Protein AF-A0A921K9S1-F1 (afdb_monomer)

Nearest PDB structures (foldseek):
  1us5-assembly1_A  TM=8.420E-01  e=5.865E-07  Thermus thermophilus HB8
  4ddd-assembly1_A  TM=8.720E-01  e=3.573E-05  Ehrlichia chaffeensis str. Arkansas

Radius of gyration: 29.47 Å; Cα contacts (8 Å, |Δi|>4): 605; chains: 1; bounding box: 63×66×98 Å

Organism: NCBI:txid1837282

pLDDT: mean 81.94, std 18.84, range [22.77, 98.56]

InterPro domains:
  IPR001322 Lamin tail domain [PF00932] (35-129)
  IPR001322 Lamin tail domain [PS51841] (27-136)
  IPR011852 TRAP transporter solute receptor, TAXI family [PF16868] (165-345)
  IPR011852 TRAP transporter solute receptor, TAXI family [PTHR42941] (165-346)
  IPR011852 TRAP transporter solute receptor, TAXI family [TIGR02122] (165-346)
  IPR036415 Lamin tail domain superfamily [G3DSA:2.60.40.1260] (31-131)
  IPR036415 Lamin tail domain superfamily [SSF74853] (35-129)

Foldseek 3Di:
DDDDDDDDDDDDDDDDDDDDDDDDDDPPDDPQPQPPAQKEFFKFWADAVVDATWTKIFRCDQAKDFQDQKWKDKPPFIDGDHGPDIAGHGWMAIDHQADPPGPRHDHADAFMKIWIAHNVGRTNYMDTDHGDANAIWGAVQGSDHDTDHAPHHDHGAGTQRAEEAQEAQPDPSQVVSLLLCVLVVQPFDQDPRGTDGRHYHYDHDHPVVRLVCCLVVVHVYYGDADFQPDVSVLVSCVRNVDEDDAAVVCQVVCCVPPNPQKDWDWRDPVSHPPYHIHIYIHGDDADDDDLPPDLVVVLVVLCCCAVPVVVVDPPNGDPPPGSHLVCNPPPPPDDDRPSNVVNSVVVPD

Sequence (349 aa):
MRTSNLWRTTLLSGLALGLAASALAAPAAATTITPNTPLVINEVIQNNDQIDDAIELFNTGSDPIDLSGWALSDDKNTMTIADGTVIDAGQYLAITTDDDTLPDKFGLGKNDEANIHTPDGVLVDHFAWEGHQPTSYGRCPDGTGDFGVTVEATPGAANACTASSVGNVGSGTALMSSRLLRLAGLDVATENGLPSVSSVTMKPLGLNDGIIALTEGSVDVLFWSGGVPTAAIAQANEITQLNMLDLSGFLPELRQEYGIVYDSVLVPANSYAGIDATRTIGVPNLLLCRTDLAESIVEHTVNLLVEHADELVPHSSAGVQFLSPEMLINTADIPLHPGVVKAYRKLHG

Solvent-accessible surface area (backbone atoms only — not comparable to full-atom values): 20666 Å² total; per-residue (Å²): 141,86,89,84,87,84,86,88,84,86,83,86,83,87,83,92,80,92,75,95,72,85,82,74,82,72,77,79,75,78,79,77,79,59,57,93,58,52,51,33,71,26,36,40,36,31,70,31,102,87,47,74,19,24,50,20,37,24,25,74,40,89,57,66,45,79,41,46,51,17,33,43,29,50,89,87,54,64,31,69,39,57,78,84,40,66,44,46,46,71,35,50,47,54,43,70,34,44,49,90,86,48,92,55,48,48,76,64,57,70,53,37,40,45,34,38,24,44,69,90,67,48,60,51,37,75,51,75,53,77,56,78,51,90,27,17,41,20,18,49,54,67,67,74,40,56,75,42,71,23,81,43,70,43,82,58,53,59,43,28,59,40,26,30,19,30,18,31,76,90,35,72,28,28,55,50,42,38,53,52,42,44,76,69,69,41,64,60,50,76,54,99,76,36,54,37,34,73,62,36,41,61,42,65,26,44,73,68,58,26,50,51,30,43,72,72,65,70,20,83,43,72,55,80,73,75,68,52,53,43,69,70,58,40,59,48,31,78,74,67,65,63,84,83,79,70,45,47,87,52,47,65,60,46,30,72,77,74,36,78,66,56,40,82,35,76,47,58,57,62,56,35,81,93,34,69,61,38,42,24,72,40,66,84,86,78,92,81,79,67,94,81,58,57,44,69,60,44,29,53,52,52,50,46,44,59,77,42,36,77,83,72,50,63,93,80,56,46,85,68,71,65,68,38,72,80,57,76,69,70,51,84,90,56,82,76,53,70,26,47,57,54,43,50,45,71,77,74,104

Structure (mmCIF, N/CA/C/O backbone):
data_AF-A0A921K9S1-F1
#
_entry.id   AF-A0A921K9S1-F1
#
loop_
_atom_site.group_PDB
_atom_site.id
_atom_site.type_symbol
_atom_site.label_atom_id
_atom_site.label_alt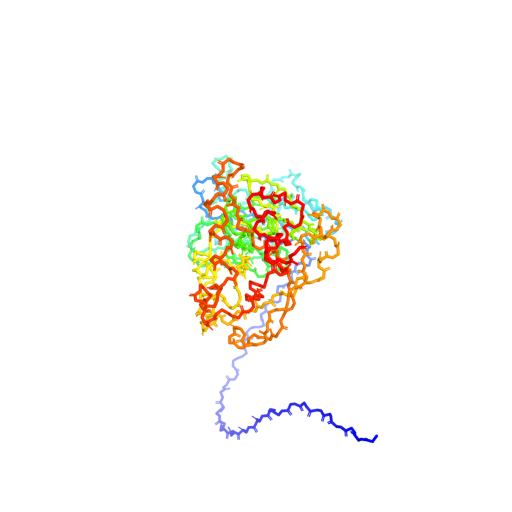_id
_atom_site.label_comp_id
_atom_site.label_asym_id
_atom_site.label_entity_id
_atom_site.label_seq_id
_atom_site.pdbx_PDB_ins_code
_atom_site.Cartn_x
_atom_site.Cartn_y
_atom_site.Cartn_z
_atom_site.occupancy
_atom_site.B_iso_or_equiv
_atom_site.auth_seq_id
_atom_site.auth_comp_id
_atom_site.auth_asym_id
_atom_site.auth_atom_id
_atom_site.pdbx_PDB_model_num
ATOM 1 N N . MET A 1 1 ? 17.644 -46.315 1.837 1.00 32.66 1 MET A N 1
ATOM 2 C CA . MET A 1 1 ? 18.936 -46.407 2.562 1.00 32.66 1 MET A CA 1
ATOM 3 C C . MET A 1 1 ? 19.612 -45.050 2.425 1.00 32.66 1 MET A C 1
ATOM 5 O O . MET A 1 1 ? 19.883 -44.690 1.298 1.00 32.66 1 MET A O 1
ATOM 9 N N . ARG A 1 2 ? 19.845 -44.202 3.423 1.00 34.69 2 ARG A N 1
ATOM 10 C CA . ARG A 1 2 ? 19.676 -44.207 4.882 1.00 34.69 2 ARG A CA 1
ATOM 11 C C . ARG A 1 2 ? 19.098 -42.836 5.274 1.00 34.69 2 ARG A C 1
ATOM 13 O O . ARG A 1 2 ? 19.424 -41.829 4.664 1.00 34.69 2 ARG A O 1
ATOM 20 N N . THR A 1 3 ? 18.246 -42.862 6.283 1.00 37.28 3 THR A N 1
ATOM 21 C CA . THR A 1 3 ? 17.550 -41.769 6.973 1.00 37.28 3 THR A CA 1
ATOM 22 C C . THR A 1 3 ? 18.346 -41.251 8.176 1.00 37.28 3 THR A C 1
ATOM 24 O O . THR A 1 3 ? 18.924 -42.084 8.873 1.00 37.28 3 THR A O 1
ATOM 27 N N . SER A 1 4 ? 18.259 -39.950 8.485 1.00 34.69 4 SER A N 1
ATOM 28 C CA . SER A 1 4 ? 18.172 -39.364 9.853 1.00 34.69 4 SER A CA 1
ATOM 29 C C . SER A 1 4 ? 18.160 -37.823 9.731 1.00 34.69 4 SER A C 1
ATOM 31 O O . SER A 1 4 ? 19.114 -37.294 9.175 1.00 34.69 4 SER A O 1
ATOM 33 N N . ASN A 1 5 ? 17.098 -37.047 9.987 1.00 32.03 5 ASN A N 1
ATOM 34 C CA . ASN A 1 5 ? 16.274 -36.772 11.186 1.00 32.03 5 ASN A CA 1
ATOM 35 C C . ASN A 1 5 ? 16.950 -36.013 12.355 1.00 32.03 5 ASN A C 1
ATOM 37 O O . ASN A 1 5 ? 17.918 -36.510 12.920 1.00 32.03 5 ASN A O 1
ATOM 41 N N . LEU A 1 6 ? 16.245 -34.938 12.777 1.00 31.22 6 LEU A N 1
ATOM 42 C CA . LEU A 1 6 ? 16.077 -34.352 14.135 1.00 31.22 6 LEU A CA 1
ATOM 43 C C . LEU A 1 6 ? 17.143 -33.337 14.614 1.00 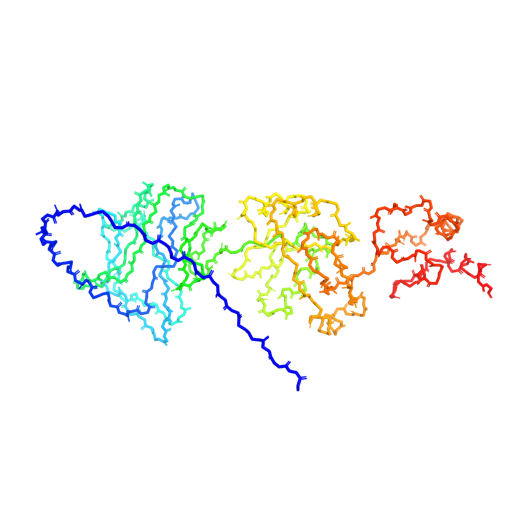31.22 6 LEU A C 1
ATOM 45 O O . LEU A 1 6 ? 18.309 -33.675 14.733 1.00 31.22 6 LEU A O 1
ATOM 49 N N . TRP A 1 7 ? 16.839 -32.028 14.693 1.00 25.30 7 TRP A N 1
ATOM 50 C CA . TRP A 1 7 ? 16.032 -31.257 15.679 1.00 25.30 7 TRP A CA 1
ATOM 51 C C . TRP A 1 7 ? 16.654 -31.152 17.094 1.00 25.30 7 TRP A C 1
ATOM 53 O O . TRP A 1 7 ? 16.814 -32.158 17.770 1.00 25.30 7 TRP A O 1
ATOM 63 N N . ARG A 1 8 ? 16.833 -29.892 17.545 1.00 29.73 8 ARG A N 1
ATOM 64 C CA . ARG A 1 8 ? 16.951 -29.364 18.930 1.00 29.73 8 ARG A CA 1
ATOM 65 C C . ARG A 1 8 ? 18.135 -29.811 19.810 1.00 29.73 8 ARG A C 1
ATOM 67 O O . ARG A 1 8 ? 18.221 -30.957 20.227 1.00 29.73 8 ARG A O 1
ATOM 74 N N . THR A 1 9 ? 18.897 -28.825 20.295 1.00 30.92 9 THR A N 1
ATOM 75 C CA . THR A 1 9 ? 19.626 -28.925 21.574 1.00 30.92 9 THR A CA 1
ATOM 76 C C . THR A 1 9 ? 19.472 -27.642 22.385 1.00 30.92 9 THR A C 1
ATOM 78 O O . THR A 1 9 ? 20.127 -26.635 22.140 1.00 30.92 9 THR A O 1
ATOM 81 N N . THR A 1 10 ? 18.568 -27.720 23.358 1.00 27.56 10 THR A N 1
ATOM 82 C CA . THR A 1 10 ? 18.542 -26.944 24.599 1.00 27.56 10 THR A CA 1
ATOM 83 C C . THR A 1 10 ? 19.670 -27.445 25.509 1.00 27.56 10 THR A C 1
ATOM 85 O O . THR A 1 10 ? 19.879 -28.654 25.602 1.00 27.56 10 THR A O 1
ATOM 88 N N . LEU A 1 11 ? 20.360 -26.547 26.215 1.00 25.05 11 LEU A N 1
ATOM 89 C CA . LEU A 1 11 ? 21.287 -26.892 27.298 1.00 25.05 11 LEU A CA 1
ATOM 90 C C . LEU A 1 11 ? 20.797 -26.234 28.593 1.00 25.05 11 LEU A C 1
ATOM 92 O O . LEU A 1 11 ? 20.874 -25.020 28.757 1.00 25.05 11 LEU A O 1
ATOM 96 N N . LEU A 1 12 ? 20.265 -27.067 29.493 1.00 22.77 12 LEU A N 1
ATOM 97 C CA . LEU A 1 12 ? 20.151 -26.782 30.921 1.00 22.77 12 LEU A CA 1
ATOM 98 C C . LEU A 1 12 ? 21.500 -27.097 31.583 1.00 22.77 12 LEU A C 1
ATOM 100 O O . LEU A 1 12 ? 22.021 -28.200 31.425 1.00 22.77 12 LEU A O 1
ATOM 104 N N . SER A 1 13 ? 21.990 -26.195 32.427 1.00 26.92 13 SER A N 1
ATOM 105 C CA . SER A 1 13 ? 22.883 -26.543 33.535 1.00 26.92 13 SER A CA 1
ATOM 106 C C . SER A 1 13 ? 22.439 -25.768 34.768 1.00 26.92 13 SER A C 1
ATOM 108 O O . SER A 1 13 ? 22.541 -24.543 34.809 1.00 26.92 13 SER A O 1
ATOM 110 N N . GLY A 1 14 ? 21.892 -26.489 35.745 1.00 23.53 14 GLY A N 1
ATOM 111 C CA . GLY A 1 14 ? 21.486 -25.938 37.028 1.00 23.53 14 GLY A CA 1
ATOM 112 C C . GLY A 1 14 ? 22.665 -25.744 37.978 1.00 23.53 14 GLY A C 1
ATOM 113 O O . GLY A 1 14 ? 23.624 -26.514 37.968 1.00 23.53 14 GLY A O 1
ATOM 114 N N . LEU A 1 15 ? 22.531 -24.760 38.863 1.00 26.20 15 LEU A N 1
ATOM 115 C CA . LEU A 1 15 ? 23.135 -24.786 40.188 1.00 26.20 15 LEU A CA 1
ATOM 116 C C . LEU A 1 15 ? 22.099 -24.242 41.176 1.00 26.20 15 LEU A C 1
ATOM 118 O O . LEU A 1 15 ? 21.645 -23.107 41.056 1.00 26.20 15 LEU A O 1
ATOM 122 N N . ALA A 1 16 ? 21.692 -25.088 42.117 1.00 25.53 16 ALA A N 1
ATOM 123 C CA . ALA A 1 16 ? 20.789 -24.745 43.201 1.00 25.53 16 ALA A CA 1
ATOM 124 C C . ALA A 1 16 ? 21.586 -24.140 44.364 1.00 25.53 16 ALA A C 1
ATOM 126 O O . ALA A 1 16 ? 22.524 -24.769 44.851 1.00 25.53 16 ALA A O 1
ATOM 127 N N . LEU A 1 17 ? 21.168 -22.973 44.856 1.00 30.19 17 LEU A N 1
ATOM 128 C CA . LEU A 1 17 ? 21.461 -22.524 46.216 1.00 30.19 17 LEU A CA 1
ATOM 129 C C . LEU A 1 17 ? 20.148 -22.054 46.848 1.00 30.19 17 LEU A C 1
ATOM 131 O O . LEU A 1 17 ? 19.489 -21.150 46.340 1.00 30.19 17 LEU A O 1
ATOM 135 N N . GLY A 1 18 ? 19.747 -22.733 47.920 1.00 29.42 18 GLY A N 1
ATOM 136 C CA . GLY A 1 18 ? 18.503 -22.477 48.627 1.00 29.42 18 GLY A CA 1
ATOM 137 C C . GLY A 1 18 ? 18.546 -21.200 49.461 1.00 29.42 18 GLY A C 1
ATOM 138 O O . GLY A 1 18 ? 19.517 -20.930 50.164 1.00 29.42 18 GLY A O 1
ATOM 139 N N . LEU A 1 19 ? 17.433 -20.475 49.443 1.00 34.59 19 LEU A N 1
ATOM 140 C CA . LEU A 1 19 ? 17.024 -19.568 50.506 1.00 34.59 19 LEU A CA 1
ATOM 141 C C . LEU A 1 19 ? 15.527 -19.774 50.737 1.00 34.59 19 LEU A C 1
ATOM 143 O O . LEU A 1 19 ? 14.716 -19.645 49.823 1.00 34.59 19 LEU A O 1
ATOM 147 N N . ALA A 1 20 ? 15.182 -20.146 51.967 1.00 36.66 20 ALA A N 1
ATOM 148 C CA . ALA A 1 20 ? 13.810 -20.207 52.434 1.00 36.66 20 ALA A CA 1
ATOM 149 C C . ALA A 1 20 ? 13.264 -18.777 52.541 1.00 36.66 20 ALA A C 1
ATOM 151 O O . ALA A 1 20 ? 13.765 -17.985 53.339 1.00 36.66 20 ALA A O 1
ATOM 152 N N . ALA A 1 21 ? 12.239 -18.462 51.752 1.00 37.53 21 ALA A N 1
ATOM 153 C CA . ALA A 1 21 ? 11.440 -17.256 51.903 1.00 37.53 21 ALA A CA 1
ATOM 154 C C . ALA A 1 21 ? 9.983 -17.664 52.135 1.00 37.53 21 ALA A C 1
ATOM 156 O O . ALA A 1 21 ? 9.397 -18.439 51.381 1.00 37.53 21 ALA A O 1
ATOM 157 N N . SER A 1 22 ? 9.447 -17.183 53.246 1.00 36.69 22 SER A N 1
ATOM 158 C CA . SER A 1 22 ? 8.104 -17.411 53.760 1.00 36.69 22 SER A CA 1
ATOM 159 C C . SER A 1 22 ? 7.034 -17.106 52.708 1.00 36.69 22 SER A C 1
ATOM 161 O O . SER A 1 22 ? 6.973 -15.993 52.191 1.00 36.69 22 SER A O 1
ATOM 163 N N . ALA A 1 23 ? 6.167 -18.077 52.417 1.00 36.09 23 ALA A N 1
ATOM 164 C CA . ALA A 1 23 ? 5.009 -17.877 51.556 1.00 36.09 23 ALA A CA 1
ATOM 165 C C . ALA A 1 23 ? 3.974 -16.992 52.272 1.00 36.09 23 ALA A C 1
ATOM 167 O O . ALA A 1 23 ? 3.222 -17.464 53.125 1.00 36.09 23 ALA A O 1
ATOM 168 N N . LEU A 1 24 ? 3.931 -15.704 51.927 1.00 40.69 24 LEU A N 1
ATOM 169 C CA . LEU A 1 24 ? 2.690 -14.944 52.029 1.00 40.69 24 LEU A CA 1
ATOM 170 C C . LEU A 1 24 ? 1.776 -15.449 50.912 1.00 40.69 24 LEU A C 1
ATOM 172 O O . LEU A 1 24 ? 2.129 -15.373 49.737 1.00 40.69 24 LEU A O 1
ATOM 176 N N . ALA A 1 25 ? 0.625 -16.006 51.282 1.00 40.19 25 ALA A N 1
ATOM 177 C CA . ALA A 1 25 ? -0.424 -16.313 50.326 1.00 40.19 25 ALA A CA 1
ATOM 178 C C . ALA A 1 25 ? -0.860 -15.002 49.658 1.00 40.19 25 ALA A C 1
ATOM 180 O O . ALA A 1 25 ? -1.392 -14.113 50.325 1.00 40.19 25 ALA A O 1
ATOM 181 N N . ALA A 1 26 ? -0.603 -14.877 48.357 1.00 42.28 26 ALA A N 1
ATOM 182 C CA . ALA A 1 26 ? -1.233 -13.847 47.550 1.00 42.28 26 ALA A CA 1
ATOM 183 C C . ALA A 1 26 ? -2.758 -14.056 47.617 1.00 42.28 26 ALA A C 1
ATOM 185 O O . ALA A 1 26 ? -3.206 -15.208 47.546 1.00 42.28 26 ALA A O 1
ATOM 186 N N . PRO A 1 27 ? -3.567 -12.996 47.781 1.00 44.00 27 PRO A N 1
ATOM 187 C CA . PRO A 1 27 ? -5.007 -13.128 47.628 1.00 44.00 27 PRO A CA 1
ATOM 188 C C . PRO A 1 27 ? -5.286 -13.671 46.223 1.00 44.00 27 PRO A C 1
ATOM 190 O O . PRO A 1 27 ? -4.669 -13.235 45.252 1.00 44.00 27 PRO A O 1
ATOM 193 N N . ALA A 1 28 ? -6.170 -14.666 46.129 1.00 43.12 28 ALA A N 1
ATOM 194 C CA . ALA A 1 28 ? -6.617 -15.197 44.852 1.00 43.12 28 ALA A CA 1
ATOM 195 C C . ALA A 1 28 ? -7.133 -14.032 43.998 1.00 43.12 28 ALA A C 1
ATOM 197 O O . ALA A 1 28 ? -8.077 -13.350 44.399 1.00 43.12 28 ALA A O 1
ATOM 198 N N . ALA A 1 29 ? -6.482 -13.783 42.859 1.00 43.75 29 ALA A N 1
ATOM 199 C CA . ALA A 1 29 ? -6.973 -12.838 41.872 1.00 43.75 29 ALA A CA 1
ATOM 200 C C . ALA A 1 29 ? -8.393 -13.268 41.490 1.00 43.75 29 ALA A C 1
ATOM 202 O O . ALA A 1 29 ? -8.607 -14.409 41.069 1.00 43.75 29 ALA A O 1
ATOM 203 N N . ALA A 1 30 ? -9.361 -12.377 41.705 1.00 39.31 30 ALA A N 1
ATOM 204 C CA . ALA A 1 30 ? -10.710 -12.569 41.209 1.00 39.31 30 ALA A CA 1
ATOM 205 C C . ALA A 1 30 ? -10.606 -12.772 39.696 1.00 39.31 30 ALA A C 1
ATOM 207 O O . ALA A 1 30 ? -10.084 -11.921 38.982 1.00 39.31 30 ALA A O 1
ATOM 208 N N . THR A 1 31 ? -11.017 -13.944 39.228 1.00 34.72 31 THR A N 1
ATOM 209 C CA . THR A 1 31 ? -11.044 -14.264 37.806 1.00 34.72 31 THR A CA 1
ATOM 210 C C . THR A 1 31 ? -12.185 -13.451 37.210 1.00 34.72 31 THR A C 1
ATOM 212 O O . THR A 1 31 ? -13.349 -13.815 37.370 1.00 34.72 31 THR A O 1
ATOM 215 N N . THR A 1 32 ? -11.874 -12.305 36.609 1.00 39.12 32 THR A N 1
ATOM 216 C CA . THR A 1 32 ? -12.821 -11.575 35.770 1.00 39.12 32 THR A CA 1
ATOM 217 C C . THR A 1 32 ? -13.167 -12.490 34.603 1.00 39.12 32 THR A C 1
ATOM 219 O O . THR A 1 32 ? -12.320 -12.833 33.782 1.00 39.12 32 THR A O 1
ATOM 222 N N . ILE A 1 33 ? -14.399 -12.994 34.592 1.00 41.28 33 ILE A N 1
ATOM 223 C CA . ILE A 1 33 ? -14.926 -13.744 33.457 1.00 41.28 33 ILE A CA 1
ATOM 224 C C . ILE A 1 33 ? -15.273 -12.686 32.415 1.00 41.28 33 ILE A C 1
ATOM 226 O O . ILE A 1 33 ? -16.362 -12.121 32.465 1.00 41.28 33 ILE A O 1
ATOM 230 N N . THR A 1 34 ? -14.329 -12.357 31.535 1.00 49.97 34 THR A N 1
ATOM 231 C CA . THR A 1 34 ? -14.610 -11.494 30.386 1.00 49.97 34 THR A CA 1
ATOM 232 C C . THR A 1 34 ? -15.687 -12.192 29.550 1.00 49.97 34 THR A C 1
ATOM 234 O O . THR A 1 34 ? -15.504 -13.365 29.195 1.00 49.97 34 THR A O 1
ATOM 237 N N . PRO A 1 35 ? -16.836 -11.555 29.279 1.00 55.22 35 PRO A N 1
ATOM 238 C CA . PRO A 1 35 ? -17.819 -12.093 28.358 1.00 55.22 35 PRO A CA 1
ATOM 239 C C . PRO A 1 35 ? -17.121 -12.357 27.028 1.00 55.22 35 PRO A C 1
ATOM 241 O O . PRO A 1 35 ? -16.461 -11.475 26.490 1.00 55.22 35 PRO A O 1
ATOM 244 N N . ASN A 1 36 ? -17.269 -13.564 26.482 1.00 66.00 36 ASN A N 1
ATOM 245 C CA . ASN A 1 36 ? -16.857 -13.844 25.108 1.00 66.00 36 ASN A CA 1
ATOM 246 C C . ASN A 1 36 ? -17.892 -13.235 24.146 1.00 66.00 36 ASN A C 1
ATOM 248 O O . ASN A 1 36 ? -18.589 -13.957 23.432 1.00 66.00 36 ASN A O 1
ATOM 252 N N . THR A 1 37 ? -18.066 -11.917 24.221 1.00 83.62 37 THR A N 1
ATOM 253 C CA . THR A 1 37 ? -18.866 -11.149 23.274 1.00 83.62 37 THR A CA 1
ATOM 254 C C . THR A 1 37 ? -17.984 -10.879 22.062 1.00 83.62 37 THR A C 1
ATOM 256 O O . THR A 1 37 ? -16.847 -10.453 22.240 1.00 83.62 37 THR A O 1
ATOM 259 N N . PRO A 1 38 ? -18.475 -11.069 20.829 1.00 93.56 38 PRO A N 1
ATOM 260 C CA . PRO A 1 38 ? -17.696 -10.784 19.630 1.00 93.56 38 PRO A CA 1
ATOM 261 C C . PRO A 1 38 ? -17.569 -9.273 19.326 1.00 93.56 38 PRO A C 1
ATOM 263 O O . PRO A 1 38 ? -17.417 -8.894 18.169 1.00 93.56 38 PRO A O 1
ATOM 266 N N . LEU A 1 39 ? -17.626 -8.411 20.344 1.00 97.25 39 LEU A N 1
ATOM 267 C CA . LEU A 1 39 ? -17.470 -6.962 20.238 1.00 97.25 39 LEU A CA 1
ATOM 268 C C . LEU A 1 39 ? -16.126 -6.566 20.842 1.00 97.25 39 LEU A C 1
ATOM 270 O O . LEU A 1 39 ? -15.837 -6.942 21.976 1.00 97.25 39 LEU A O 1
ATOM 274 N N . VAL A 1 40 ? -15.339 -5.794 20.106 1.00 97.69 40 VAL A N 1
ATOM 275 C CA . VAL A 1 40 ? -14.021 -5.324 20.548 1.00 97.69 40 VAL A CA 1
ATOM 276 C C . VAL A 1 40 ? -13.835 -3.856 20.205 1.00 97.69 40 VAL A C 1
ATOM 278 O O . VAL A 1 40 ? -14.474 -3.347 19.284 1.00 97.69 40 VAL A O 1
ATOM 281 N N . ILE A 1 41 ? -12.938 -3.189 20.925 1.00 98.31 41 ILE A N 1
ATOM 282 C CA . ILE A 1 41 ? -12.425 -1.880 20.529 1.00 98.31 41 ILE A CA 1
ATOM 283 C C . ILE A 1 41 ? -11.490 -2.109 19.341 1.00 98.31 41 ILE A C 1
ATOM 285 O O . ILE A 1 41 ? -10.586 -2.954 19.397 1.00 98.31 41 ILE A O 1
ATOM 289 N N . ASN A 1 42 ? -11.745 -1.387 18.255 1.00 97.38 42 ASN A N 1
ATOM 290 C CA . ASN A 1 42 ? -11.007 -1.503 17.005 1.00 97.38 42 ASN A CA 1
ATOM 291 C C . ASN A 1 42 ? -10.111 -0.298 16.749 1.00 97.38 42 ASN A C 1
ATOM 293 O O . ASN A 1 42 ? -8.973 -0.488 16.337 1.00 97.38 42 ASN A O 1
ATOM 297 N N . GLU A 1 43 ? -10.582 0.910 17.039 1.00 96.31 43 GLU A N 1
ATOM 298 C CA . GLU A 1 43 ? -9.825 2.143 16.839 1.00 96.31 43 GLU A CA 1
ATOM 299 C C . GLU A 1 43 ? -10.077 3.110 17.998 1.00 96.31 43 GLU A C 1
ATOM 301 O O . GLU A 1 43 ? -11.187 3.195 18.524 1.00 96.31 43 GLU A O 1
ATOM 306 N N . VAL A 1 44 ? -9.045 3.837 18.412 1.00 96.81 44 VAL A N 1
ATOM 307 C CA . VAL A 1 44 ? -9.142 4.922 19.387 1.00 96.81 44 VAL A CA 1
ATOM 308 C C . VAL A 1 44 ? -8.564 6.179 18.756 1.00 96.81 44 VAL A C 1
ATOM 310 O O . VAL A 1 44 ? -7.348 6.303 18.571 1.00 96.81 44 VAL A O 1
ATOM 313 N N . ILE A 1 45 ? -9.458 7.100 18.410 1.00 94.12 45 ILE A N 1
ATOM 314 C CA . ILE A 1 45 ? -9.141 8.377 17.778 1.00 94.12 45 ILE A CA 1
ATOM 315 C C . ILE A 1 45 ? -8.972 9.389 18.895 1.00 94.12 45 ILE A C 1
ATOM 317 O O . ILE A 1 45 ? -9.907 9.675 19.638 1.00 94.12 45 ILE A O 1
ATOM 321 N N . GLN A 1 46 ? -7.749 9.882 19.026 1.00 90.25 46 GLN A N 1
ATOM 322 C CA . GLN A 1 46 ? -7.371 10.801 20.083 1.00 90.25 46 GLN A CA 1
ATOM 323 C C . GLN A 1 46 ? -6.912 12.073 19.390 1.00 90.25 46 GLN A C 1
ATOM 325 O O . GLN A 1 46 ? -5.898 12.053 18.696 1.00 90.25 46 GLN A O 1
ATOM 330 N N . ASN A 1 47 ? -7.626 13.164 19.611 1.00 71.50 47 ASN A N 1
ATOM 331 C CA . ASN A 1 47 ? -7.290 14.547 19.317 1.00 71.50 47 ASN A CA 1
ATOM 332 C C . ASN A 1 47 ? -6.623 14.731 17.944 1.00 71.50 47 ASN A C 1
ATOM 334 O O . ASN A 1 47 ? -5.437 15.048 17.816 1.00 71.50 47 ASN A O 1
ATOM 338 N N . ASN A 1 48 ? -7.435 14.526 16.910 1.00 65.56 48 ASN A N 1
ATOM 339 C CA . ASN A 1 48 ? -7.137 14.942 15.553 1.00 65.56 48 ASN A CA 1
ATOM 340 C C . ASN A 1 48 ? -7.932 16.232 15.305 1.00 65.56 48 ASN A C 1
ATOM 342 O O . ASN A 1 48 ? -9.151 16.200 15.359 1.00 65.56 48 ASN A O 1
ATOM 346 N N . ASP A 1 49 ? -7.290 17.365 15.001 1.00 68.25 49 ASP A N 1
ATOM 347 C CA . ASP A 1 49 ? -7.953 18.676 14.783 1.00 68.25 49 ASP A CA 1
ATOM 348 C C . ASP A 1 49 ? -9.085 18.659 13.714 1.00 68.25 49 ASP A C 1
ATOM 350 O O . ASP A 1 49 ? -9.746 19.671 13.469 1.00 68.25 49 ASP A O 1
ATOM 354 N N . GLN A 1 50 ? -9.270 17.533 13.021 1.00 69.31 50 GLN A N 1
ATOM 355 C CA . GLN A 1 50 ? -10.289 17.288 12.005 1.00 69.31 50 GLN A CA 1
ATOM 356 C C . GLN A 1 50 ? -11.452 16.394 12.465 1.00 69.31 50 GLN A C 1
ATOM 358 O O . GLN A 1 50 ? -12.493 16.416 11.807 1.00 69.31 50 GLN A O 1
ATOM 363 N N . ILE A 1 51 ? -11.275 15.592 13.522 1.00 76.62 51 ILE A N 1
ATOM 364 C CA . ILE A 1 51 ? -12.241 14.592 13.995 1.00 76.62 51 ILE A CA 1
ATOM 365 C C . ILE A 1 51 ? -12.228 14.580 15.526 1.00 76.62 51 ILE A C 1
ATOM 367 O O . ILE A 1 51 ? -11.177 14.385 16.134 1.00 76.62 51 ILE A O 1
ATOM 371 N N . ASP A 1 52 ? -13.411 14.757 16.104 1.00 88.06 52 ASP A N 1
ATOM 372 C CA . ASP A 1 52 ? -13.689 14.639 17.536 1.00 88.06 52 ASP A CA 1
ATOM 373 C C . ASP A 1 52 ? -13.202 13.290 18.110 1.00 88.06 52 ASP A C 1
ATOM 375 O O . ASP A 1 52 ? -13.142 12.280 17.396 1.00 88.06 52 ASP A O 1
ATOM 379 N N . ASP A 1 53 ? -12.865 13.261 19.402 1.00 93.12 53 ASP A N 1
ATOM 380 C CA . ASP A 1 53 ? -12.364 12.053 20.069 1.00 93.12 53 ASP A CA 1
ATOM 381 C C . ASP A 1 53 ? -13.389 10.926 19.958 1.00 93.12 53 ASP A C 1
ATOM 383 O O . ASP A 1 53 ? -14.585 11.138 20.171 1.00 93.12 53 ASP A O 1
ATOM 387 N N . ALA A 1 54 ? -12.942 9.713 19.634 1.00 95.19 54 ALA A N 1
ATOM 388 C CA . ALA A 1 54 ? -13.854 8.597 19.425 1.00 95.19 54 ALA A CA 1
ATOM 389 C C . ALA A 1 54 ? -13.260 7.248 19.827 1.00 95.19 54 ALA A C 1
ATOM 391 O O . ALA A 1 54 ? -12.067 6.981 19.659 1.00 95.19 54 ALA A O 1
ATOM 392 N N . ILE A 1 55 ? -14.146 6.368 20.288 1.00 97.62 55 ILE A N 1
ATOM 393 C CA . ILE A 1 55 ? -13.873 4.943 20.464 1.00 97.62 55 ILE A CA 1
ATOM 394 C C . ILE A 1 55 ? -14.673 4.199 19.397 1.00 97.62 55 ILE A C 1
ATOM 396 O O . ILE A 1 55 ? -15.903 4.271 19.359 1.00 97.62 55 ILE A O 1
ATOM 400 N N . GLU A 1 56 ? -13.977 3.488 18.517 1.00 97.94 56 GLU A N 1
ATOM 401 C CA . GLU A 1 56 ? -14.589 2.647 17.500 1.00 97.94 56 GLU A CA 1
ATOM 402 C C . GLU A 1 56 ? -14.698 1.200 17.963 1.00 97.94 56 GLU A C 1
ATOM 404 O O . GLU A 1 56 ? -13.738 0.591 18.440 1.00 97.94 56 GLU A O 1
ATOM 409 N N . LEU A 1 57 ? -15.884 0.636 17.763 1.00 98.56 57 LEU A N 1
ATOM 410 C CA . LEU A 1 57 ? -16.204 -0.749 18.059 1.00 98.56 57 LEU A CA 1
ATOM 411 C C . LEU A 1 57 ? -16.309 -1.559 16.765 1.00 98.56 57 LEU A C 1
ATOM 413 O O . LEU A 1 57 ? -16.866 -1.083 15.777 1.00 98.56 57 LEU A O 1
ATOM 417 N N . PHE A 1 58 ? -15.848 -2.808 16.796 1.00 98.00 58 PHE A N 1
ATOM 418 C CA . PHE A 1 58 ? -16.002 -3.758 15.695 1.00 98.00 58 PHE A CA 1
ATOM 419 C C . PHE A 1 58 ? -16.709 -5.033 16.151 1.00 98.00 58 PHE A C 1
ATOM 421 O O . PHE A 1 58 ? -16.358 -5.638 17.170 1.00 98.00 58 PHE A O 1
ATOM 428 N N . ASN A 1 59 ? -17.706 -5.457 15.372 1.00 97.75 59 ASN A N 1
ATOM 429 C CA . ASN A 1 59 ? -18.419 -6.709 15.593 1.00 97.75 59 ASN A CA 1
ATOM 430 C C . ASN A 1 59 ? -17.762 -7.848 14.798 1.00 97.75 59 ASN A C 1
ATOM 432 O O . ASN A 1 59 ? -18.050 -8.058 13.622 1.00 97.75 59 ASN A O 1
ATOM 436 N N . THR A 1 60 ? -16.924 -8.636 15.470 1.00 94.00 60 THR A N 1
ATOM 437 C CA . THR A 1 60 ? -16.271 -9.846 14.930 1.00 94.00 60 THR A CA 1
ATOM 438 C C . THR A 1 60 ? -17.231 -11.032 14.723 1.00 94.00 60 THR A C 1
ATOM 440 O O . THR A 1 60 ? -16.823 -12.093 14.246 1.00 94.00 60 THR A O 1
ATOM 443 N N . GLY A 1 61 ? -18.495 -10.889 15.128 1.00 91.88 61 GLY A N 1
ATOM 444 C CA . GLY A 1 61 ? -19.495 -11.948 15.171 1.00 91.88 61 GLY A CA 1
ATOM 445 C C . GLY A 1 61 ? -20.277 -12.095 13.871 1.00 91.88 61 GLY A C 1
ATOM 446 O O . GLY A 1 61 ? -20.057 -11.386 12.894 1.00 91.88 61 GLY A O 1
ATOM 447 N N . SER A 1 62 ? -21.222 -13.037 13.863 1.00 93.56 62 SER A N 1
ATOM 448 C CA . SER A 1 62 ? -22.099 -13.294 12.712 1.00 93.56 62 SER A CA 1
ATOM 449 C C . SER A 1 62 ? -23.494 -12.679 12.837 1.00 93.56 62 SER A C 1
ATOM 451 O O . SER A 1 62 ? -24.259 -12.747 11.879 1.00 93.56 62 SER A O 1
ATOM 453 N N . ASP A 1 63 ? -23.828 -12.101 13.992 1.00 96.12 63 ASP A N 1
ATOM 454 C CA . ASP A 1 63 ? -25.149 -11.550 14.301 1.00 96.12 63 ASP A CA 1
ATOM 455 C C . ASP A 1 63 ? -25.036 -10.080 14.747 1.00 96.12 63 ASP A C 1
ATOM 457 O O . ASP A 1 63 ? -24.016 -9.707 15.339 1.00 96.12 63 ASP A O 1
ATOM 461 N N . PRO A 1 64 ? -26.059 -9.238 14.497 1.00 97.19 64 PRO A N 1
ATOM 462 C CA . PRO A 1 64 ? -26.096 -7.872 15.012 1.00 97.19 64 PRO A CA 1
ATOM 463 C C . PRO A 1 64 ? -26.057 -7.825 16.545 1.00 97.19 64 PRO A C 1
ATOM 465 O O . PRO A 1 64 ? -26.666 -8.665 17.214 1.00 97.19 64 PRO A O 1
ATOM 468 N N . ILE A 1 65 ? -25.385 -6.815 17.099 1.00 97.75 65 ILE A N 1
ATOM 469 C CA . ILE A 1 65 ? -25.291 -6.574 18.544 1.00 97.75 65 ILE A CA 1
ATOM 470 C C . ILE A 1 65 ? -26.016 -5.271 18.876 1.00 97.75 65 ILE A C 1
ATOM 472 O O . ILE A 1 65 ? -25.717 -4.224 18.306 1.00 97.75 65 ILE A O 1
ATOM 476 N N . ASP A 1 66 ? -26.958 -5.341 19.814 1.00 97.62 66 ASP A N 1
ATOM 477 C CA . ASP A 1 66 ? -27.623 -4.174 20.396 1.00 97.62 66 ASP A CA 1
ATOM 478 C C . ASP A 1 66 ? -26.770 -3.611 21.542 1.00 97.62 66 ASP A C 1
ATOM 480 O O . ASP A 1 66 ? -26.512 -4.295 22.539 1.00 97.62 66 ASP A O 1
ATOM 484 N N . LEU A 1 67 ? -26.321 -2.369 21.370 1.00 97.81 67 LEU A N 1
ATOM 485 C CA . LEU A 1 67 ? -25.463 -1.633 22.296 1.00 97.81 67 LEU A CA 1
ATOM 486 C C . LEU A 1 67 ? -26.255 -0.672 23.194 1.00 97.81 67 LEU A C 1
ATOM 488 O O . LEU A 1 67 ? -25.659 0.115 23.927 1.00 97.81 67 LEU A O 1
ATOM 492 N N . SER A 1 68 ? -27.589 -0.725 23.173 1.00 97.25 68 SER A N 1
ATOM 493 C CA . SER A 1 68 ? -28.440 0.106 24.031 1.00 97.25 68 SER A CA 1
ATOM 494 C C . SER A 1 68 ? -28.060 -0.042 25.507 1.00 97.25 68 SER A C 1
ATOM 496 O O . SER A 1 68 ? -28.078 -1.147 26.059 1.00 97.25 68 SER A O 1
ATOM 498 N N . GLY A 1 69 ? -27.710 1.070 26.156 1.00 96.25 69 GLY A N 1
ATOM 499 C CA . GLY A 1 69 ? -27.361 1.095 27.577 1.00 96.25 69 GLY A CA 1
ATOM 500 C C . GLY A 1 69 ? -25.976 0.539 27.920 1.00 96.25 69 GLY A C 1
ATOM 501 O O . GLY A 1 69 ? -25.644 0.449 29.101 1.00 96.25 69 GLY A O 1
ATOM 502 N N . TRP A 1 70 ? -25.170 0.148 26.928 1.00 97.69 70 TRP A N 1
ATOM 503 C CA . TRP A 1 70 ? -23.757 -0.171 27.141 1.00 97.69 70 TRP A CA 1
ATOM 504 C C . TRP A 1 70 ? -22.989 1.097 27.504 1.00 97.69 70 TRP A C 1
ATOM 506 O O . TRP A 1 70 ? -23.456 2.205 27.241 1.00 97.69 70 TRP A O 1
ATOM 516 N N . ALA A 1 71 ? -21.811 0.951 28.102 1.00 97.25 71 ALA A N 1
ATOM 517 C CA . ALA A 1 71 ? -21.036 2.091 28.571 1.00 97.25 71 ALA A CA 1
ATOM 518 C C . ALA A 1 71 ? -19.637 2.131 27.956 1.00 97.25 71 ALA A C 1
ATOM 520 O O . ALA A 1 71 ? -18.913 1.136 27.985 1.00 97.25 71 ALA A O 1
ATOM 521 N N . LEU A 1 72 ? -19.259 3.305 27.454 1.00 97.94 72 LEU A N 1
ATOM 522 C CA . LEU A 1 72 ? -17.882 3.641 27.106 1.00 97.94 72 LEU A CA 1
ATOM 523 C C . LEU A 1 72 ? -17.269 4.444 28.248 1.00 97.94 72 LEU A C 1
ATOM 525 O O . LEU A 1 72 ? -17.938 5.304 28.823 1.00 97.94 72 LEU A O 1
ATOM 529 N N . SER A 1 73 ? -16.011 4.181 28.580 1.00 97.12 73 SER A N 1
ATOM 530 C CA . SER A 1 73 ? -15.312 4.926 29.628 1.00 97.12 73 SER A CA 1
ATOM 531 C C . SER A 1 73 ? -13.831 5.109 29.337 1.00 97.12 73 SER A C 1
ATOM 533 O O . SER A 1 73 ? -13.206 4.240 28.723 1.00 97.12 73 SER A O 1
ATOM 535 N N . ASP A 1 74 ? -13.289 6.211 29.848 1.00 96.19 74 ASP A N 1
ATOM 536 C CA . ASP A 1 74 ? -11.854 6.415 30.053 1.00 96.19 74 ASP A CA 1
ATOM 537 C C . ASP A 1 74 ? -11.465 6.040 31.502 1.00 96.19 74 ASP A C 1
ATOM 539 O O . ASP A 1 74 ? -12.194 5.296 32.172 1.00 96.19 74 ASP A O 1
ATOM 543 N N . ASP A 1 75 ? -10.339 6.556 32.004 1.00 91.94 75 ASP A N 1
ATOM 544 C CA . ASP A 1 75 ? -9.871 6.304 33.371 1.00 91.94 75 ASP A CA 1
ATOM 545 C C . ASP A 1 75 ? -10.720 6.955 34.497 1.00 91.94 75 ASP A C 1
ATOM 547 O O . ASP A 1 75 ? -10.557 6.618 35.678 1.00 91.94 75 ASP A O 1
ATOM 551 N N . LYS A 1 76 ? -11.613 7.907 34.183 1.00 92.56 76 LYS A N 1
ATOM 552 C CA . LYS A 1 76 ? -12.338 8.752 35.164 1.00 92.56 76 LYS A CA 1
ATOM 553 C C . LYS A 1 76 ? -13.821 8.970 34.866 1.00 92.56 76 LYS A C 1
ATOM 555 O O . LYS A 1 76 ? -14.586 9.272 35.786 1.00 92.56 76 LYS A O 1
ATOM 560 N N . ASN A 1 77 ? -14.209 8.885 33.609 1.00 96.06 77 ASN A N 1
ATOM 561 C CA . ASN A 1 77 ? -15.470 9.316 33.039 1.00 96.06 77 ASN A CA 1
ATOM 562 C C . ASN A 1 77 ? -16.155 8.131 32.372 1.00 96.06 77 ASN A C 1
ATOM 564 O O . ASN A 1 77 ? -15.541 7.136 32.002 1.00 96.06 77 ASN A O 1
ATOM 568 N N . THR A 1 78 ? -17.470 8.208 32.237 1.00 95.75 78 THR A N 1
ATOM 569 C CA . THR A 1 78 ? -18.257 7.149 31.612 1.00 95.75 78 THR A CA 1
ATOM 570 C C . THR A 1 78 ? -19.440 7.780 30.909 1.00 95.75 78 THR A C 1
ATOM 572 O O . THR A 1 78 ? -20.137 8.601 31.502 1.00 95.75 78 THR A O 1
ATOM 575 N N . MET A 1 79 ? -19.692 7.352 29.677 1.00 95.38 79 MET A N 1
ATOM 576 C CA . MET A 1 79 ? -20.875 7.707 28.907 1.00 95.38 79 MET A CA 1
ATOM 577 C C . MET A 1 79 ? -21.692 6.456 28.592 1.00 95.38 79 MET A C 1
ATOM 579 O O . MET A 1 79 ? -21.150 5.364 28.418 1.00 95.38 79 MET A O 1
ATOM 583 N N . THR A 1 80 ? -23.007 6.622 28.487 1.00 96.06 80 THR A N 1
ATOM 584 C CA . THR A 1 80 ? -23.912 5.540 28.082 1.00 96.06 80 THR A CA 1
ATOM 585 C C . THR A 1 80 ? -24.218 5.645 26.590 1.00 96.06 80 THR A C 1
ATOM 587 O O . THR A 1 80 ? -24.573 6.718 26.101 1.00 96.06 80 THR A O 1
ATOM 590 N N . ILE A 1 81 ? -24.113 4.530 25.872 1.00 95.62 81 ILE A N 1
ATOM 591 C CA . ILE A 1 81 ? -24.506 4.412 24.469 1.00 95.62 81 ILE A CA 1
ATOM 592 C C . ILE A 1 81 ? -26.035 4.491 24.375 1.00 95.62 81 ILE A C 1
ATOM 594 O O . ILE A 1 81 ? -26.760 3.802 25.098 1.00 95.62 81 ILE A O 1
ATOM 598 N N . ALA A 1 82 ? -26.523 5.353 23.480 1.00 94.19 82 ALA A N 1
ATOM 599 C CA . ALA A 1 82 ? -27.943 5.647 23.331 1.00 94.19 82 ALA A CA 1
ATOM 600 C C . ALA A 1 82 ? -28.771 4.417 22.921 1.00 94.19 82 ALA A C 1
ATOM 602 O O . ALA A 1 82 ? -28.328 3.575 22.134 1.00 94.19 82 ALA A O 1
ATOM 603 N N . ASP A 1 83 ? -30.010 4.360 23.410 1.00 96.00 83 ASP A N 1
ATOM 604 C CA . ASP A 1 83 ? -30.967 3.310 23.063 1.00 96.00 83 ASP A CA 1
ATOM 605 C C . ASP A 1 83 ? -31.222 3.234 21.547 1.00 96.00 83 ASP A C 1
ATOM 607 O O . ASP A 1 83 ? -31.382 4.247 20.864 1.00 96.00 83 ASP A O 1
ATOM 611 N N . GLY A 1 84 ? -31.320 2.009 21.031 1.00 96.00 84 GLY A N 1
ATOM 612 C CA . GLY A 1 84 ? -31.515 1.705 19.615 1.00 96.00 84 GLY A CA 1
ATOM 613 C C . GLY A 1 84 ? -30.224 1.641 18.794 1.00 96.00 84 GLY A C 1
ATOM 614 O O . GLY A 1 84 ? -30.302 1.432 17.583 1.00 96.00 84 GLY A O 1
ATOM 615 N N . THR A 1 85 ? -29.055 1.803 19.420 1.00 97.38 85 THR A N 1
ATOM 616 C CA . THR A 1 85 ? -27.759 1.668 18.742 1.00 97.38 85 THR A CA 1
ATOM 617 C C . THR A 1 85 ? -27.459 0.197 18.477 1.00 97.38 85 THR A C 1
ATOM 619 O O . THR A 1 85 ? -27.316 -0.590 19.409 1.00 97.38 85 THR A O 1
ATOM 622 N N . VAL A 1 86 ? -27.343 -0.179 17.204 1.00 97.62 86 VAL A N 1
ATOM 623 C CA . VAL A 1 86 ? -27.068 -1.556 16.776 1.00 97.62 86 VAL A CA 1
ATOM 624 C C . VAL A 1 86 ? -25.867 -1.563 15.840 1.00 97.62 86 VAL A C 1
ATOM 626 O O . VAL A 1 86 ? -25.784 -0.727 14.942 1.00 97.62 86 VAL A O 1
ATOM 629 N N . I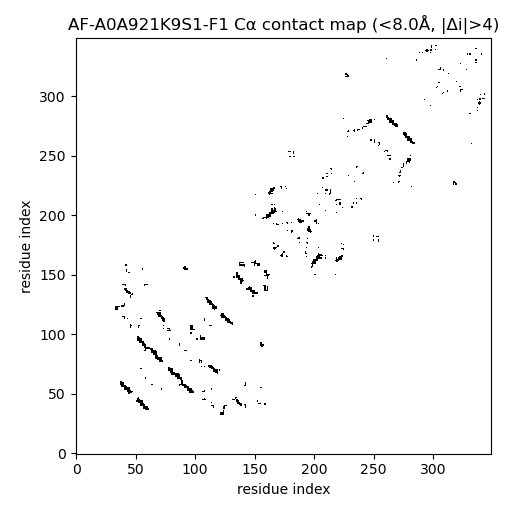LE A 1 87 ? -24.964 -2.524 16.032 1.00 98.00 87 ILE A N 1
ATOM 630 C CA . ILE A 1 87 ? -23.843 -2.797 15.128 1.00 98.00 87 ILE A CA 1
ATOM 631 C C . ILE A 1 87 ? -24.061 -4.146 14.434 1.00 98.00 87 ILE A C 1
ATOM 633 O O . ILE A 1 87 ? -24.115 -5.198 15.077 1.00 98.00 87 ILE A O 1
ATOM 637 N N . ASP A 1 88 ? -24.217 -4.124 13.112 1.00 97.44 88 ASP A N 1
ATOM 638 C CA . ASP A 1 88 ? -24.379 -5.343 12.317 1.00 97.44 88 ASP A CA 1
ATOM 639 C C . ASP A 1 88 ? -23.089 -6.184 12.301 1.00 97.44 88 ASP A C 1
ATOM 641 O O . ASP A 1 88 ? -21.997 -5.719 12.636 1.00 97.44 88 ASP A O 1
ATOM 645 N N . ALA A 1 89 ? -23.215 -7.455 11.922 1.00 94.25 89 ALA A N 1
ATOM 646 C CA . ALA A 1 89 ? -22.090 -8.380 11.818 1.00 94.25 89 ALA A CA 1
ATOM 647 C C . ALA A 1 89 ? -21.008 -7.862 10.853 1.00 94.25 89 ALA A C 1
ATOM 649 O O . ALA A 1 89 ? -21.310 -7.488 9.717 1.00 94.25 89 ALA A O 1
ATOM 650 N N . GLY A 1 90 ? -19.746 -7.862 11.291 1.00 89.62 90 GLY A N 1
ATOM 651 C CA . GLY A 1 90 ? -18.611 -7.382 10.499 1.00 89.62 90 GLY A CA 1
ATOM 652 C C . GLY A 1 90 ? -18.651 -5.887 10.176 1.00 89.62 90 GLY A C 1
ATOM 653 O O . GLY A 1 90 ? -18.025 -5.475 9.203 1.00 89.62 90 GLY A O 1
ATOM 654 N N . GLN A 1 91 ? -19.426 -5.088 10.913 1.00 97.38 91 GLN A N 1
ATOM 655 C CA . GLN A 1 91 ? -19.446 -3.631 10.777 1.00 97.38 91 GLN A CA 1
ATOM 656 C C . GLN A 1 91 ? -18.637 -2.947 11.882 1.00 97.38 91 GLN A C 1
ATOM 658 O O . GLN A 1 91 ? -18.366 -3.539 12.932 1.00 97.38 91 GLN A O 1
ATOM 663 N N . TYR A 1 92 ? -18.290 -1.690 11.610 1.00 97.31 92 TYR A N 1
ATOM 664 C CA . TYR A 1 92 ? -17.588 -0.764 12.492 1.00 97.31 92 TYR A CA 1
ATOM 665 C C . TYR A 1 92 ? -18.565 0.308 12.976 1.00 97.31 92 TYR A C 1
ATOM 667 O O . TYR A 1 92 ? -19.461 0.722 12.234 1.00 97.31 92 TYR A O 1
ATOM 675 N N . LEU A 1 93 ? -18.396 0.769 14.211 1.00 97.81 93 LEU A N 1
ATOM 676 C CA . LEU A 1 93 ? -19.171 1.871 14.767 1.00 97.81 93 LEU A CA 1
ATOM 677 C C . LEU A 1 93 ? -18.265 2.778 15.596 1.00 97.81 93 LEU A C 1
ATOM 679 O O . LEU A 1 93 ? -17.927 2.448 16.733 1.00 97.81 93 LEU A O 1
ATOM 683 N N . ALA A 1 94 ? -17.908 3.929 15.029 1.00 96.06 94 ALA A N 1
ATOM 684 C CA . ALA A 1 94 ? -17.220 4.996 15.742 1.00 96.06 94 ALA A CA 1
ATOM 685 C C . ALA A 1 94 ? -18.221 5.785 16.593 1.00 96.06 94 ALA A C 1
ATOM 687 O O . ALA A 1 94 ? -19.210 6.310 16.074 1.00 96.06 94 ALA A O 1
ATOM 688 N N . ILE A 1 95 ? -17.970 5.859 17.900 1.00 95.31 95 ILE A N 1
ATOM 689 C CA . ILE A 1 95 ? -18.777 6.633 18.842 1.00 95.31 95 ILE A CA 1
ATOM 690 C C . ILE A 1 95 ? -17.916 7.775 19.365 1.00 95.31 95 ILE A C 1
ATOM 692 O O . ILE A 1 95 ? -16.936 7.548 20.076 1.00 95.31 95 ILE A O 1
ATOM 696 N N . THR A 1 96 ? -18.296 8.998 19.004 1.00 94.25 96 THR A N 1
ATOM 697 C CA . THR A 1 96 ? -17.656 10.218 19.493 1.00 94.25 96 THR A CA 1
ATOM 698 C C . THR A 1 96 ? -17.879 10.371 20.996 1.00 94.25 96 THR A C 1
ATOM 700 O O . THR A 1 96 ? -19.011 10.248 21.471 1.00 94.25 96 THR A O 1
ATOM 703 N N . THR A 1 97 ? -16.812 10.649 21.741 1.00 93.75 97 THR A N 1
ATOM 704 C CA . THR A 1 97 ? -16.842 10.820 23.195 1.00 93.75 97 THR A CA 1
ATOM 705 C C . THR A 1 97 ? -16.818 12.286 23.609 1.00 93.75 97 THR A C 1
ATOM 707 O O . THR A 1 97 ? -17.365 12.589 24.666 1.00 93.75 97 THR A O 1
ATOM 710 N N . ASP A 1 98 ? -16.267 13.211 22.809 1.00 90.12 98 ASP A N 1
ATOM 711 C CA . ASP A 1 98 ? -16.077 14.619 23.207 1.00 90.12 98 ASP A CA 1
ATOM 712 C C . ASP A 1 98 ? -17.018 15.650 22.539 1.00 90.12 98 ASP A C 1
ATOM 714 O O . ASP A 1 98 ? -16.854 16.858 22.746 1.00 90.12 98 ASP A O 1
ATOM 718 N N . ASP A 1 99 ? -18.079 15.196 21.863 1.00 85.19 99 ASP A N 1
ATOM 719 C CA . ASP A 1 99 ? -19.098 16.048 21.225 1.00 85.19 99 ASP A CA 1
ATOM 720 C C . ASP A 1 99 ? -19.828 16.937 22.256 1.00 85.19 99 ASP A C 1
ATOM 722 O O . ASP A 1 99 ? -20.446 16.455 23.209 1.00 85.19 99 ASP A O 1
ATOM 726 N N . ASP A 1 100 ? -19.795 18.260 22.044 1.00 83.62 100 ASP A N 1
ATOM 727 C CA . ASP A 1 100 ? -20.454 19.289 22.870 1.00 83.62 100 ASP A CA 1
ATOM 728 C C . ASP A 1 100 ? -21.966 19.077 23.083 1.00 83.62 100 ASP A C 1
ATOM 730 O O . ASP A 1 100 ? -22.555 19.665 23.996 1.00 83.62 100 ASP A O 1
ATOM 734 N N . THR A 1 101 ? -22.615 18.272 22.246 1.00 84.69 101 THR A N 1
ATOM 735 C CA . THR A 1 101 ? -24.039 17.941 22.350 1.00 84.69 101 THR A CA 1
ATOM 736 C C . THR A 1 101 ? -24.328 16.774 23.293 1.00 84.69 101 THR A C 1
ATOM 738 O O . THR A 1 101 ? -25.479 16.611 23.717 1.00 84.69 101 THR A O 1
ATOM 741 N N . LEU A 1 102 ? -23.312 15.990 23.667 1.00 82.62 102 LEU A N 1
ATOM 742 C CA . LEU A 1 102 ? -23.454 14.848 24.561 1.00 82.62 102 LEU A CA 1
ATOM 743 C C . LEU A 1 102 ? -23.387 15.292 26.035 1.00 82.62 102 LEU A C 1
ATOM 745 O O . LEU A 1 102 ? -22.474 16.019 26.432 1.00 82.62 102 LEU A O 1
ATOM 749 N N . PRO A 1 103 ? -24.340 14.860 26.884 1.00 82.50 103 PRO A N 1
ATOM 750 C CA . PRO A 1 103 ? -24.418 15.309 28.276 1.00 82.50 103 PRO A CA 1
ATOM 751 C C . PRO A 1 103 ? -23.251 14.816 29.142 1.00 82.50 103 PRO A C 1
ATOM 753 O O . PRO A 1 103 ? -22.834 15.533 30.050 1.00 82.50 103 PRO A O 1
ATOM 756 N N . ASP A 1 104 ? -22.720 13.631 28.836 1.00 89.81 104 ASP A N 1
ATOM 757 C CA . ASP A 1 104 ? -21.666 12.947 29.596 1.00 89.81 104 ASP A CA 1
ATOM 758 C C . ASP A 1 104 ? -20.375 12.817 28.772 1.00 89.81 104 ASP A C 1
ATOM 760 O O . ASP A 1 104 ? -19.665 11.815 28.847 1.00 89.81 104 ASP A O 1
ATOM 764 N N . LYS A 1 105 ? -20.103 13.820 27.932 1.00 90.75 105 LYS A N 1
ATOM 765 C CA . LYS A 1 105 ? -18.933 13.833 27.058 1.00 90.75 105 LYS A CA 1
ATOM 766 C C . LYS A 1 105 ? -17.618 13.815 27.844 1.00 90.75 105 LYS A C 1
ATOM 768 O O . LYS A 1 105 ? -17.511 14.430 28.909 1.00 90.75 105 LYS A O 1
ATOM 773 N N . PHE A 1 106 ? -16.595 13.193 27.277 1.00 94.06 106 PHE A N 1
ATOM 774 C CA . PHE A 1 106 ? -15.228 13.203 27.781 1.00 94.06 106 PHE A CA 1
ATOM 775 C C . PHE A 1 106 ? -14.224 13.138 26.626 1.00 94.06 106 PHE A C 1
ATOM 777 O O . PHE A 1 106 ? -14.494 12.554 25.579 1.00 94.06 106 PHE A O 1
ATOM 784 N N . GLY A 1 107 ? -13.069 13.769 26.828 1.00 92.31 107 GLY A N 1
ATOM 785 C CA . GLY A 1 107 ? -11.959 13.710 25.878 1.00 92.31 107 GLY A CA 1
ATOM 786 C C . GLY A 1 107 ? -10.988 12.591 26.235 1.00 92.31 107 GLY A C 1
ATOM 787 O O . GLY A 1 107 ? -10.852 12.252 27.409 1.00 92.31 107 GLY A O 1
ATOM 788 N N . LEU A 1 108 ? -10.291 12.074 25.231 1.00 93.94 108 LEU A N 1
ATOM 789 C CA . LEU A 1 108 ? -9.301 11.011 25.343 1.00 93.94 108 LEU A CA 1
ATOM 790 C C . LEU A 1 108 ? -7.900 11.614 25.436 1.00 93.94 108 LEU A C 1
ATOM 792 O O . LEU A 1 108 ? -7.340 12.168 24.486 1.00 93.94 108 LEU A O 1
ATOM 796 N N . GLY A 1 109 ? -7.336 11.547 26.637 1.00 90.94 109 GLY A N 1
ATOM 797 C CA . GLY A 1 109 ? -6.140 12.281 27.009 1.00 90.94 109 GLY A CA 1
ATOM 798 C C . GLY A 1 109 ? -4.815 11.630 26.608 1.00 90.94 109 GLY A C 1
ATOM 799 O O . GLY A 1 109 ? -4.709 10.523 26.078 1.00 90.94 109 GLY A O 1
ATOM 800 N N . LYS A 1 110 ? -3.734 12.340 26.952 1.00 87.88 110 LYS A N 1
ATOM 801 C CA . LYS A 1 110 ? -2.382 11.778 26.949 1.00 87.88 110 LYS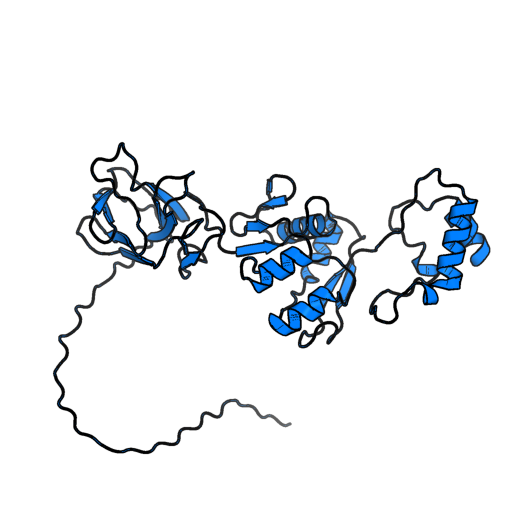 A CA 1
ATOM 802 C C . LYS A 1 110 ? -2.222 10.832 28.142 1.00 87.88 110 LYS A C 1
ATOM 804 O O . LYS A 1 110 ? -2.289 11.302 29.276 1.00 87.88 110 LYS A O 1
ATOM 809 N N . ASN A 1 111 ? -1.831 9.586 27.873 1.00 92.38 111 ASN A N 1
ATOM 810 C CA . ASN A 1 111 ? -1.769 8.492 28.852 1.00 92.38 111 ASN A CA 1
ATOM 811 C C . ASN A 1 111 ? -3.145 8.194 29.450 1.00 92.38 111 ASN A C 1
ATOM 813 O O . ASN A 1 111 ? -3.462 8.660 30.546 1.00 92.38 111 ASN A O 1
ATOM 817 N N . ASP A 1 112 ? -3.949 7.455 28.710 1.00 95.25 112 ASP A N 1
ATOM 818 C CA . ASP A 1 112 ? -5.347 7.237 29.043 1.00 95.25 112 ASP A CA 1
ATOM 819 C C . ASP A 1 112 ? -5.773 5.840 28.570 1.00 95.25 112 ASP A C 1
ATOM 821 O O . ASP A 1 112 ? -4.940 5.053 28.097 1.00 95.25 112 ASP A O 1
ATOM 825 N N . GLU A 1 113 ? -7.040 5.505 28.758 1.00 96.88 113 GLU A N 1
ATOM 826 C CA . GLU A 1 113 ? -7.615 4.225 28.373 1.00 96.88 113 GLU A CA 1
ATOM 827 C C . GLU A 1 113 ? -8.993 4.381 27.731 1.00 96.88 113 GLU A C 1
ATOM 829 O O . GLU A 1 113 ? -9.676 5.387 27.875 1.00 96.88 113 GLU A O 1
ATOM 834 N N . ALA A 1 114 ? -9.388 3.361 26.983 1.00 97.94 114 ALA A N 1
ATOM 835 C CA . ALA A 1 114 ? -10.692 3.215 26.374 1.00 97.94 114 ALA A CA 1
ATOM 836 C C . ALA A 1 114 ? -11.235 1.857 26.796 1.00 97.94 114 ALA A C 1
ATOM 838 O O . ALA A 1 114 ? -10.571 0.829 26.640 1.00 97.94 114 ALA A O 1
ATOM 839 N N . ASN A 1 115 ? -12.449 1.855 27.325 1.00 98.06 115 ASN A N 1
ATOM 840 C CA . ASN A 1 115 ? -13.103 0.664 27.834 1.00 98.06 115 ASN A CA 1
ATOM 841 C C . ASN A 1 115 ? -14.528 0.574 27.290 1.00 98.06 115 ASN A C 1
ATOM 843 O O . ASN A 1 115 ? -15.221 1.586 27.174 1.00 98.06 115 ASN A O 1
ATOM 847 N N . ILE A 1 116 ? -14.993 -0.649 27.043 1.00 97.94 116 ILE A N 1
ATOM 848 C CA . ILE A 1 116 ? -16.389 -0.945 26.712 1.00 97.94 116 ILE A CA 1
ATOM 849 C C . ILE A 1 116 ? -16.964 -1.923 27.736 1.00 97.94 116 ILE A C 1
ATOM 851 O O . ILE A 1 116 ? -16.397 -2.987 27.996 1.00 97.94 116 ILE A O 1
ATOM 855 N N . HIS A 1 117 ? -18.107 -1.563 28.314 1.00 97.31 117 HIS A N 1
ATOM 856 C CA . HIS A 1 117 ? -18.810 -2.346 29.321 1.00 97.31 117 HIS A CA 1
ATOM 857 C C . HIS A 1 117 ? -20.242 -2.659 28.883 1.00 97.31 117 HIS A C 1
ATOM 859 O O . HIS A 1 117 ? -20.915 -1.842 28.251 1.00 97.31 117 HIS A O 1
ATOM 865 N N . THR A 1 118 ? -20.736 -3.830 29.275 1.00 96.44 118 THR A N 1
ATOM 866 C CA . THR A 1 118 ? -22.158 -4.176 29.174 1.00 96.44 118 THR A CA 1
ATOM 867 C C . THR A 1 118 ? -23.015 -3.320 30.127 1.00 96.44 118 THR A C 1
ATOM 869 O O . THR A 1 118 ? -22.481 -2.736 31.075 1.00 96.44 118 THR A O 1
ATOM 872 N N . PRO A 1 119 ? -24.356 -3.282 29.965 1.00 95.81 119 PRO A N 1
ATOM 873 C CA . PRO A 1 119 ? -25.241 -2.493 30.834 1.00 95.81 119 PRO A CA 1
ATOM 874 C C . PRO A 1 119 ? -25.220 -2.898 32.319 1.00 95.81 119 PRO A C 1
ATOM 876 O O . PRO A 1 119 ? -25.569 -2.107 33.192 1.00 95.81 119 PRO A O 1
ATOM 879 N N . ASP A 1 120 ? -24.829 -4.136 32.629 1.00 94.69 120 ASP A N 1
ATOM 880 C CA . ASP A 1 120 ? -24.629 -4.639 33.993 1.00 94.69 120 ASP A CA 1
ATOM 881 C C . ASP A 1 120 ? -23.214 -4.372 34.547 1.00 94.69 120 ASP A C 1
ATOM 883 O O . ASP A 1 120 ? -22.902 -4.785 35.665 1.00 94.69 120 ASP A O 1
ATOM 887 N N . GLY A 1 121 ? -22.382 -3.636 33.802 1.00 93.12 121 GLY A N 1
ATOM 888 C CA . GLY A 1 121 ? -21.064 -3.167 34.229 1.00 93.12 121 GLY A CA 1
ATOM 889 C C . GLY A 1 121 ? -19.933 -4.170 34.015 1.00 93.12 121 GLY A C 1
ATOM 890 O O . GLY A 1 121 ? -18.884 -4.046 34.647 1.00 93.12 121 GLY A O 1
ATOM 891 N N . VAL A 1 122 ? -20.118 -5.181 33.162 1.00 94.69 122 VAL A N 1
ATOM 892 C CA . VAL A 1 122 ? -19.061 -6.151 32.860 1.00 94.69 122 VAL A CA 1
ATOM 893 C C . VAL A 1 122 ? -18.161 -5.604 31.757 1.00 94.69 122 VAL A C 1
ATOM 895 O O . VAL A 1 122 ? -18.642 -5.266 30.680 1.00 94.69 122 VAL A O 1
ATOM 898 N N . LEU A 1 123 ? -16.852 -5.549 32.012 1.00 95.62 123 LEU A N 1
ATOM 899 C CA . LEU A 1 123 ? -15.855 -5.150 31.016 1.00 95.62 123 LEU A CA 1
ATOM 900 C C . LEU A 1 123 ? -15.796 -6.176 29.877 1.00 95.62 123 LEU A C 1
ATOM 902 O O . LEU A 1 123 ? -15.598 -7.369 30.124 1.00 95.62 123 LEU A O 1
ATOM 906 N N . VAL A 1 124 ? -15.951 -5.698 28.644 1.00 96.38 124 VAL A N 1
ATOM 907 C CA . VAL A 1 124 ? -15.920 -6.507 27.418 1.00 96.38 124 VAL A CA 1
ATOM 908 C C . VAL A 1 124 ? -14.555 -6.430 26.747 1.00 96.38 124 VAL A C 1
ATOM 910 O O . VAL A 1 124 ? -13.963 -7.470 26.473 1.00 96.38 124 VAL A O 1
ATOM 913 N N . ASP A 1 125 ? -14.032 -5.224 26.537 1.00 97.38 125 ASP A N 1
ATOM 914 C CA . ASP A 1 125 ? -12.703 -4.994 25.971 1.00 97.38 125 ASP A CA 1
ATOM 915 C C . ASP A 1 125 ? -12.122 -3.678 26.503 1.00 97.38 125 ASP A C 1
ATOM 917 O O . ASP A 1 125 ? -12.854 -2.803 26.977 1.00 97.38 125 ASP A O 1
ATOM 921 N N . HIS A 1 126 ? -10.798 -3.573 26.459 1.00 96.25 126 HIS A N 1
ATOM 922 C CA . HIS A 1 126 ? -10.043 -2.454 27.007 1.00 96.25 126 HIS A CA 1
ATOM 923 C C . HIS A 1 126 ? -8.759 -2.230 26.205 1.00 96.25 126 HIS A C 1
ATOM 925 O O . HIS A 1 126 ? -8.063 -3.185 25.840 1.00 96.25 126 HIS A O 1
ATOM 931 N N . PHE A 1 127 ? -8.389 -0.963 26.043 1.00 97.06 127 PHE A N 1
ATOM 932 C CA . PHE A 1 127 ? -7.088 -0.551 25.538 1.00 97.06 127 PHE A CA 1
ATOM 933 C C . PHE A 1 127 ? -6.564 0.654 26.319 1.00 97.06 127 PHE A C 1
ATOM 935 O O . PHE A 1 127 ? -7.248 1.664 26.419 1.00 97.06 127 PHE A O 1
ATOM 942 N N . ALA A 1 128 ? -5.334 0.561 26.822 1.00 96.38 128 ALA A N 1
ATOM 943 C CA . ALA A 1 128 ? -4.628 1.658 27.477 1.00 96.38 128 ALA A CA 1
ATOM 944 C C . ALA A 1 128 ? -3.382 2.035 26.674 1.00 96.38 128 ALA A C 1
ATOM 946 O O . ALA A 1 128 ? -2.697 1.162 26.130 1.00 96.38 128 ALA A O 1
ATOM 947 N N . TRP A 1 129 ? -3.061 3.326 26.634 1.00 93.38 129 TRP A N 1
ATOM 948 C CA . TRP A 1 129 ? -1.928 3.855 25.877 1.00 93.38 129 TRP A CA 1
ATOM 949 C C . TRP A 1 129 ? -1.073 4.813 26.694 1.00 93.38 129 TRP A C 1
ATOM 951 O O . TRP A 1 129 ? -1.483 5.378 27.705 1.00 93.38 129 TRP A O 1
ATOM 961 N N . GLU A 1 130 ? 0.139 5.041 26.194 1.00 89.69 130 GLU A N 1
ATOM 962 C CA . GLU A 1 130 ? 1.002 6.128 26.631 1.00 89.69 130 GLU A CA 1
ATOM 963 C C . GLU A 1 130 ? 1.197 7.124 25.488 1.00 89.69 130 GLU A C 1
ATOM 965 O O . GLU A 1 130 ? 1.260 6.769 24.313 1.00 89.69 130 GLU A O 1
ATOM 970 N N . GLY A 1 131 ? 1.334 8.399 25.829 1.00 82.06 131 GLY A N 1
ATOM 971 C CA . GLY A 1 131 ? 1.496 9.459 24.853 1.00 82.06 131 GLY A CA 1
ATOM 972 C C . GLY A 1 131 ? 0.196 9.794 24.135 1.00 82.06 131 GLY A C 1
ATOM 973 O O . GLY A 1 131 ? -0.898 9.536 24.623 1.00 82.06 131 GLY A O 1
ATOM 974 N N . HIS A 1 132 ? 0.359 10.459 23.004 1.00 80.19 132 HIS A N 1
ATOM 975 C CA . HIS A 1 132 ? -0.717 10.882 22.129 1.00 80.19 132 HIS A CA 1
ATOM 976 C C . HIS A 1 132 ? -0.207 10.716 20.698 1.00 80.19 132 HIS A C 1
ATOM 978 O O . HIS A 1 132 ? 0.978 10.984 20.460 1.00 80.19 132 HIS A O 1
ATOM 984 N N . GLN A 1 133 ? -1.038 10.202 19.793 1.00 81.94 133 GLN A N 1
ATOM 985 C CA . GLN A 1 133 ? -0.623 9.919 18.418 1.00 81.94 133 GLN A CA 1
ATOM 986 C C . GLN A 1 133 ? -1.143 10.991 17.463 1.00 81.94 133 GLN A C 1
ATOM 988 O O . GLN A 1 133 ? -2.224 11.521 17.691 1.00 81.94 133 GLN A O 1
ATOM 993 N N . PRO A 1 134 ? -0.409 11.305 16.379 1.00 73.75 134 PRO A N 1
ATOM 994 C CA . PRO A 1 134 ? -0.889 12.248 15.367 1.00 73.75 134 PRO A CA 1
ATOM 995 C C . PRO A 1 134 ? -2.155 11.784 14.629 1.00 73.75 134 PRO A C 1
ATOM 997 O O . PRO A 1 134 ? -2.782 12.586 13.945 1.00 73.75 134 PRO A O 1
ATOM 1000 N N . THR A 1 135 ? -2.457 10.487 14.692 1.00 86.56 135 THR A N 1
ATOM 1001 C CA . THR A 1 135 ? -3.505 9.803 13.930 1.00 86.56 135 THR A CA 1
ATOM 1002 C C . THR A 1 135 ? -4.483 9.123 14.889 1.00 86.56 135 THR A C 1
ATOM 1004 O O . THR A 1 135 ? -5.360 9.782 15.439 1.00 86.56 135 THR A O 1
ATOM 1007 N N . SER A 1 136 ? -4.333 7.823 15.121 1.00 91.69 136 SER A N 1
ATOM 1008 C CA . SER A 1 136 ? -5.122 7.036 16.063 1.00 91.69 136 SER A CA 1
ATOM 1009 C C . SER A 1 136 ? -4.338 5.789 16.481 1.00 91.69 136 SER A C 1
ATOM 1011 O O . SER A 1 136 ? -3.273 5.473 15.933 1.00 91.69 136 SER A O 1
ATOM 1013 N N . TYR A 1 137 ? -4.861 5.075 17.473 1.00 92.69 137 TYR A N 1
ATOM 1014 C CA . TYR A 1 137 ? -4.455 3.701 17.741 1.00 92.69 137 TYR A CA 1
ATOM 1015 C C . TYR A 1 137 ? -5.475 2.746 17.135 1.00 92.69 137 TYR A C 1
ATOM 1017 O O . TYR A 1 137 ? -6.645 2.807 17.489 1.00 92.69 137 TYR A O 1
ATOM 1025 N N . GLY A 1 138 ? -5.030 1.840 16.272 1.00 92.44 138 GLY A N 1
ATOM 1026 C CA . GLY A 1 138 ? -5.882 0.867 15.590 1.00 92.44 138 GLY A CA 1
ATOM 1027 C C . GLY A 1 138 ? -5.430 -0.559 15.865 1.00 92.44 138 GLY A C 1
ATOM 1028 O O . GLY A 1 138 ? -4.239 -0.820 16.037 1.00 92.44 138 GLY A O 1
ATOM 1029 N N . ARG A 1 139 ? -6.377 -1.491 15.914 1.00 90.88 139 ARG A N 1
ATOM 1030 C CA . ARG A 1 139 ? -6.140 -2.925 16.054 1.00 90.88 139 ARG A CA 1
ATOM 1031 C C . ARG A 1 139 ? -5.748 -3.529 14.701 1.00 90.88 139 ARG A C 1
ATOM 1033 O O . ARG A 1 139 ? -6.480 -3.406 13.727 1.00 90.88 139 ARG A O 1
ATOM 1040 N N . CYS A 1 140 ? -4.603 -4.209 14.642 1.00 83.12 140 CYS A N 1
ATOM 1041 C CA . CYS A 1 140 ? -3.976 -4.633 13.387 1.00 83.12 140 CYS A CA 1
ATOM 1042 C C . CYS A 1 140 ? -3.589 -6.125 13.412 1.00 83.12 140 CYS A C 1
ATOM 1044 O O . CYS A 1 140 ? -2.590 -6.478 14.047 1.00 83.12 140 CYS A O 1
ATOM 1046 N N . PRO A 1 141 ? -4.315 -7.037 12.730 1.00 79.56 141 PRO A N 1
ATOM 1047 C CA . PRO A 1 141 ? -5.527 -6.821 11.930 1.00 79.56 141 PRO A CA 1
ATOM 1048 C C . PRO A 1 141 ? -6.751 -6.416 12.762 1.00 79.56 141 PRO A C 1
ATOM 1050 O O . PRO A 1 141 ? -6.806 -6.708 13.960 1.00 79.56 141 PRO A O 1
ATOM 1053 N N . ASP A 1 142 ? -7.762 -5.842 12.108 1.00 83.75 142 ASP A N 1
ATOM 1054 C CA . ASP A 1 142 ? -9.022 -5.473 12.758 1.00 83.75 142 ASP A CA 1
ATOM 1055 C C . ASP A 1 142 ? -9.618 -6.624 13.566 1.00 83.75 142 ASP A C 1
ATOM 1057 O O . ASP A 1 142 ? -9.537 -7.810 13.213 1.00 83.75 142 ASP A O 1
ATOM 1061 N N . GLY A 1 143 ? -10.206 -6.259 14.697 1.00 86.25 143 GLY A N 1
ATOM 1062 C CA . GLY A 1 143 ? -10.909 -7.170 15.586 1.00 86.25 143 GLY A CA 1
ATOM 1063 C C . GLY A 1 143 ? -10.065 -8.217 16.327 1.00 86.25 143 GLY A C 1
ATOM 1064 O O . GLY A 1 143 ? -10.541 -8.808 17.292 1.00 86.25 143 GLY A O 1
ATOM 1065 N N . THR A 1 144 ? -8.829 -8.485 15.894 1.00 82.62 144 THR A N 1
ATOM 1066 C CA . THR A 1 144 ? -8.062 -9.668 16.336 1.00 82.62 144 THR A CA 1
ATOM 1067 C C . THR A 1 144 ? -6.601 -9.397 16.661 1.00 82.62 144 THR A C 1
ATOM 1069 O O . THR A 1 144 ? -6.001 -10.157 17.418 1.00 82.62 144 THR A O 1
ATOM 1072 N N . GLY A 1 145 ? -6.023 -8.349 16.083 1.00 77.25 145 GLY A N 1
ATOM 1073 C CA . GLY A 1 145 ? -4.624 -8.000 16.254 1.00 77.25 145 GLY A CA 1
ATOM 1074 C C . GLY A 1 145 ? -4.315 -7.224 17.525 1.00 77.25 145 GLY A C 1
ATOM 1075 O O . GLY A 1 145 ? -5.191 -6.947 18.351 1.00 77.25 145 GLY A O 1
ATOM 1076 N N . ASP A 1 146 ? -3.045 -6.852 17.646 1.00 82.56 146 ASP A N 1
ATOM 1077 C CA . ASP A 1 146 ? -2.575 -5.912 18.660 1.00 82.56 146 ASP A CA 1
ATOM 1078 C C . ASP A 1 146 ? -2.852 -4.471 18.202 1.00 82.56 146 ASP A C 1
ATOM 1080 O O . ASP A 1 146 ? -2.993 -4.206 17.006 1.00 82.56 146 ASP A O 1
ATOM 1084 N N . PHE A 1 147 ? -2.919 -3.531 19.145 1.00 88.31 147 PHE A N 1
ATOM 1085 C CA . PHE A 1 147 ? -3.003 -2.110 18.810 1.00 88.31 147 PHE A CA 1
ATOM 1086 C C . PHE A 1 147 ? -1.654 -1.571 18.317 1.00 88.31 147 PHE A C 1
ATOM 1088 O O . PHE A 1 147 ? -0.609 -1.823 18.920 1.00 88.31 147 PHE A O 1
ATOM 1095 N N . GLY A 1 148 ? -1.694 -0.782 17.247 1.00 84.88 148 GLY A N 1
ATOM 1096 C CA . GLY A 1 148 ? -0.573 -0.036 16.687 1.00 84.88 148 GLY A CA 1
ATOM 1097 C C . GLY A 1 148 ? -0.980 1.390 16.324 1.00 84.88 148 GLY A C 1
ATOM 1098 O O . GLY A 1 148 ? -2.149 1.755 16.412 1.00 84.88 148 GLY A O 1
ATOM 1099 N N . VAL A 1 149 ? -0.006 2.211 15.930 1.00 84.75 149 VAL A N 1
ATOM 1100 C CA . VAL A 1 149 ? -0.280 3.562 15.421 1.00 84.75 149 VAL A CA 1
ATOM 1101 C C . VAL A 1 149 ? -0.763 3.438 13.981 1.00 84.75 149 VAL A C 1
ATOM 1103 O O . VAL A 1 149 ? -0.046 2.893 13.140 1.00 84.75 149 VAL A O 1
ATOM 1106 N N . THR A 1 150 ? -1.965 3.929 13.697 1.00 84.12 150 THR A N 1
ATOM 1107 C CA . THR A 1 150 ? -2.490 3.975 12.328 1.00 84.12 150 THR A CA 1
ATOM 1108 C C . THR A 1 150 ? -1.791 5.074 11.538 1.00 84.12 150 THR A C 1
ATOM 1110 O O . THR A 1 150 ? -1.198 6.010 12.078 1.00 84.12 150 THR A O 1
ATOM 1113 N N . VAL A 1 151 ? -1.863 4.998 10.221 1.00 77.88 151 VAL A N 1
ATOM 1114 C CA . VAL A 1 151 ? -1.377 6.076 9.347 1.00 77.88 151 VAL A CA 1
ATOM 1115 C C . VAL A 1 151 ? -2.368 7.229 9.178 1.00 77.88 151 VAL A C 1
ATOM 1117 O O . VAL A 1 151 ? -1.948 8.321 8.799 1.00 77.88 151 VAL A O 1
ATOM 1120 N N . GLU A 1 152 ? -3.650 6.992 9.446 1.00 83.56 152 GLU A N 1
ATOM 1121 C CA . GLU A 1 152 ? -4.742 7.964 9.478 1.00 83.56 152 GLU A CA 1
ATOM 1122 C C . GLU A 1 152 ? -5.898 7.391 10.302 1.00 83.56 152 GLU A C 1
ATOM 1124 O O . GLU A 1 152 ? -5.988 6.174 10.462 1.00 83.56 152 GLU A O 1
ATOM 1129 N N . ALA A 1 153 ? -6.760 8.267 10.817 1.00 89.38 153 ALA A N 1
ATOM 1130 C CA . ALA A 1 153 ? -7.957 7.841 11.528 1.00 89.38 153 ALA A CA 1
ATOM 1131 C C . ALA A 1 153 ? -9.038 7.359 10.543 1.00 89.38 153 ALA A C 1
ATOM 1133 O O . ALA A 1 153 ? -9.283 8.029 9.536 1.00 89.38 153 ALA A O 1
ATOM 1134 N N . THR A 1 154 ? -9.706 6.245 10.840 1.00 90.44 154 THR A N 1
ATOM 1135 C CA . THR A 1 154 ? -10.628 5.552 9.919 1.00 90.44 154 THR A CA 1
ATOM 1136 C C . THR A 1 154 ? -12.034 5.319 10.497 1.00 90.44 154 THR A C 1
ATOM 1138 O O . THR A 1 154 ? -12.557 4.213 10.392 1.00 90.44 154 THR A O 1
ATOM 1141 N N . PRO A 1 155 ? -12.726 6.347 11.030 1.00 92.75 155 PRO A N 1
ATOM 1142 C CA . PRO A 1 155 ? -14.015 6.150 11.688 1.00 92.75 155 PRO A CA 1
ATOM 1143 C C . PRO A 1 155 ? -15.070 5.539 10.752 1.00 92.75 155 PRO A C 1
ATOM 1145 O O . PRO A 1 155 ? -15.410 6.093 9.703 1.00 92.75 155 PRO A O 1
ATOM 1148 N N . GLY A 1 156 ? -15.636 4.414 11.177 1.00 94.25 156 GLY A N 1
ATOM 1149 C CA . GLY A 1 156 ? -16.616 3.615 10.452 1.00 94.25 156 GLY A CA 1
ATOM 1150 C C . GLY A 1 156 ? -16.017 2.677 9.399 1.00 94.25 156 GLY A C 1
ATOM 1151 O O . GLY A 1 156 ? -16.776 2.152 8.578 1.00 94.25 156 GLY A O 1
ATOM 1152 N N . ALA A 1 157 ? -14.699 2.470 9.381 1.00 91.88 157 ALA A N 1
ATOM 1153 C CA . ALA A 1 157 ? -14.002 1.677 8.372 1.00 91.88 157 ALA A CA 1
ATOM 1154 C C . ALA A 1 157 ? -12.862 0.834 8.971 1.00 91.88 157 ALA A C 1
ATOM 1156 O O . ALA A 1 157 ? -12.556 0.902 10.151 1.00 91.88 157 ALA A O 1
ATOM 1157 N N . ALA A 1 158 ? -12.246 -0.002 8.134 1.00 88.25 158 ALA A N 1
ATOM 1158 C CA . ALA A 1 158 ? -11.112 -0.827 8.538 1.00 88.25 158 ALA A CA 1
ATOM 1159 C C . ALA A 1 158 ? -9.876 0.019 8.882 1.00 88.25 158 ALA A C 1
ATOM 1161 O O . ALA A 1 158 ? -9.596 0.992 8.177 1.00 88.25 158 ALA A O 1
ATOM 1162 N N . ASN A 1 159 ? -9.094 -0.398 9.887 1.00 88.88 159 ASN A N 1
ATOM 1163 C CA . ASN A 1 159 ? -7.925 0.367 10.317 1.00 88.88 159 ASN A CA 1
ATOM 1164 C C . ASN A 1 159 ? -6.845 0.441 9.238 1.00 88.88 159 ASN A C 1
ATOM 1166 O O . ASN A 1 159 ? -6.407 -0.561 8.656 1.00 88.88 159 ASN A O 1
ATOM 1170 N N . ALA A 1 160 ? -6.292 1.637 9.079 1.00 84.00 160 ALA A N 1
ATOM 1171 C CA . ALA A 1 160 ? -5.175 1.910 8.191 1.00 84.00 160 ALA A CA 1
ATOM 1172 C C . ALA A 1 160 ? -3.817 1.551 8.847 1.00 84.00 160 ALA A C 1
ATOM 1174 O O . ALA A 1 160 ? -2.995 2.407 9.182 1.00 84.00 160 ALA A O 1
ATOM 1175 N N . CYS A 1 161 ? -3.597 0.250 9.064 1.00 73.31 161 CYS A N 1
ATOM 1176 C CA . CYS A 1 161 ? -2.461 -0.302 9.816 1.00 73.31 161 CYS A CA 1
ATOM 1177 C C . CYS A 1 161 ? -1.178 -0.512 9.008 1.00 73.31 161 CYS A C 1
ATOM 1179 O O . CYS A 1 161 ? -0.078 -0.455 9.550 1.00 73.31 161 CYS A O 1
ATOM 1181 N N . THR A 1 162 ? -1.313 -0.842 7.726 1.00 75.50 162 THR A N 1
ATOM 1182 C CA . THR A 1 162 ? -0.179 -1.175 6.861 1.00 75.50 162 THR A CA 1
ATOM 1183 C C . THR A 1 162 ? -0.003 -0.064 5.856 1.00 75.50 162 THR A C 1
ATOM 1185 O O . THR A 1 162 ? -0.961 0.314 5.183 1.00 75.50 162 THR A O 1
ATOM 1188 N N . ALA A 1 163 ? 1.222 0.427 5.703 1.00 77.62 163 ALA A N 1
ATOM 1189 C CA . ALA A 1 163 ? 1.516 1.412 4.676 1.00 77.62 163 ALA A CA 1
ATOM 1190 C C . ALA A 1 163 ? 2.436 0.814 3.613 1.00 77.62 163 ALA A C 1
ATOM 1192 O O . ALA A 1 163 ? 3.447 0.185 3.914 1.00 77.62 163 ALA A O 1
ATOM 1193 N N . SER A 1 164 ? 2.101 1.015 2.345 1.00 85.81 164 SER A N 1
ATOM 1194 C CA . SER A 1 164 ? 2.918 0.571 1.219 1.00 85.81 164 SER A CA 1
ATOM 1195 C C . SER A 1 164 ? 3.396 1.773 0.422 1.00 85.81 164 SER A C 1
ATOM 1197 O O . SER A 1 164 ? 2.597 2.590 -0.028 1.00 85.81 164 SER A O 1
ATOM 1199 N N . SER A 1 165 ? 4.702 1.874 0.194 1.00 90.81 165 SER A N 1
ATOM 1200 C CA . SER A 1 165 ? 5.242 2.790 -0.805 1.00 90.81 165 SER A CA 1
ATOM 1201 C C . SER A 1 165 ? 4.982 2.222 -2.197 1.00 90.81 165 SER A C 1
ATOM 1203 O O . SER A 1 165 ? 5.511 1.169 -2.555 1.00 90.81 165 SER A O 1
ATOM 1205 N N . VAL A 1 166 ? 4.169 2.919 -2.988 1.00 91.06 166 VAL A N 1
ATOM 1206 C CA . VAL A 1 166 ? 3.712 2.438 -4.302 1.00 91.06 166 VAL A CA 1
ATOM 1207 C C . VAL A 1 166 ? 4.419 3.096 -5.484 1.00 91.06 166 VAL A C 1
ATOM 1209 O O . VAL A 1 166 ? 4.112 2.762 -6.625 1.00 91.06 166 VAL A O 1
ATOM 1212 N N . GLY A 1 167 ? 5.388 3.982 -5.244 1.00 92.38 167 GLY A N 1
ATOM 1213 C CA . GLY A 1 167 ? 5.999 4.821 -6.273 1.00 92.38 167 GLY A CA 1
ATOM 1214 C C . GLY A 1 167 ? 5.308 6.181 -6.409 1.00 92.38 167 GLY A C 1
ATOM 1215 O O . GLY A 1 167 ? 4.116 6.324 -6.149 1.00 92.38 167 GLY A O 1
ATOM 1216 N N . ASN A 1 168 ? 6.052 7.189 -6.875 1.00 91.06 168 ASN A N 1
ATOM 1217 C CA . ASN A 1 168 ? 5.498 8.518 -7.152 1.00 91.06 168 ASN A CA 1
ATOM 1218 C C . ASN A 1 168 ? 4.364 8.452 -8.186 1.00 91.06 168 ASN A C 1
ATOM 1220 O O . ASN A 1 168 ? 4.436 7.680 -9.151 1.00 91.06 168 ASN A O 1
ATOM 1224 N N . VAL A 1 169 ? 3.362 9.320 -8.034 1.00 86.62 169 VAL A N 1
ATOM 1225 C CA . VAL A 1 169 ? 2.252 9.461 -8.990 1.00 86.62 169 VAL A CA 1
ATOM 1226 C C . VAL A 1 169 ? 2.798 9.666 -10.410 1.00 86.62 169 VAL A C 1
ATOM 1228 O O . VAL A 1 169 ? 3.702 10.469 -10.637 1.00 86.62 169 VAL A O 1
ATOM 1231 N N . GLY A 1 170 ? 2.267 8.906 -11.372 1.00 86.06 170 GLY A N 1
ATOM 1232 C CA . GLY A 1 170 ? 2.700 8.940 -12.775 1.00 86.06 170 GLY A CA 1
ATOM 1233 C C . GLY A 1 170 ? 3.974 8.145 -13.094 1.00 86.06 170 GLY A C 1
ATOM 1234 O O . GLY A 1 170 ? 4.384 8.107 -14.253 1.00 86.06 170 GLY A O 1
ATOM 1235 N N . SER A 1 171 ? 4.602 7.491 -12.110 1.00 91.00 171 SER A N 1
ATOM 1236 C CA . SER A 1 171 ? 5.749 6.605 -12.349 1.00 91.00 171 SER A CA 1
ATOM 1237 C C . SER A 1 171 ? 5.330 5.224 -12.871 1.00 91.00 171 SER A C 1
ATOM 1239 O O . SER A 1 171 ? 4.229 4.739 -12.604 1.00 91.00 171 SER A O 1
ATOM 1241 N N . GLY A 1 172 ? 6.247 4.542 -13.570 1.00 89.75 172 GLY A N 1
ATOM 1242 C CA . GLY A 1 172 ? 6.055 3.139 -13.958 1.00 89.75 172 GLY A CA 1
ATOM 1243 C C . GLY A 1 172 ? 5.860 2.215 -12.750 1.00 89.75 172 GLY A C 1
ATOM 1244 O O . GLY A 1 172 ? 5.052 1.292 -12.815 1.00 89.75 172 GLY A O 1
ATOM 1245 N N . THR A 1 173 ? 6.523 2.514 -11.627 1.00 92.88 173 THR A N 1
ATOM 1246 C CA . THR A 1 173 ? 6.333 1.808 -10.352 1.00 92.88 173 THR A CA 1
ATOM 1247 C C . THR A 1 173 ? 4.891 1.924 -9.854 1.00 92.88 173 THR A C 1
ATOM 1249 O O . THR A 1 173 ? 4.292 0.893 -9.574 1.00 92.88 173 THR A O 1
ATOM 1252 N N . ALA A 1 174 ? 4.309 3.132 -9.836 1.00 90.50 174 ALA A N 1
ATOM 1253 C CA . ALA A 1 174 ? 2.913 3.357 -9.434 1.00 90.50 174 ALA A CA 1
ATOM 1254 C C . ALA A 1 174 ? 1.906 2.640 -10.341 1.00 90.50 174 ALA A C 1
ATOM 1256 O O . ALA A 1 174 ? 0.904 2.094 -9.877 1.00 90.50 174 ALA A O 1
ATOM 1257 N N . LEU A 1 175 ? 2.188 2.586 -11.645 1.00 89.56 175 LEU A N 1
ATOM 1258 C CA . LEU A 1 175 ? 1.367 1.825 -12.581 1.00 89.56 175 LEU A CA 1
ATOM 1259 C C . LEU A 1 175 ? 1.440 0.315 -12.306 1.00 89.56 175 LEU A C 1
ATOM 1261 O O . LEU A 1 175 ? 0.414 -0.363 -12.315 1.00 89.56 175 LEU A O 1
ATOM 1265 N N . MET A 1 176 ? 2.643 -0.223 -12.086 1.00 90.62 176 MET A N 1
ATOM 1266 C CA . MET A 1 176 ? 2.838 -1.654 -11.837 1.00 90.62 176 M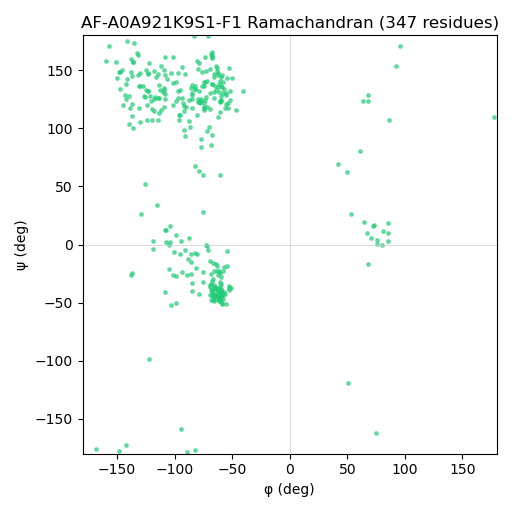ET A CA 1
ATOM 1267 C C . MET A 1 176 ? 2.281 -2.095 -10.485 1.00 90.62 176 MET A C 1
ATOM 1269 O O . MET A 1 176 ? 1.617 -3.128 -10.429 1.00 90.62 176 MET A O 1
ATOM 1273 N N . SER A 1 177 ? 2.503 -1.318 -9.423 1.00 90.75 177 SER A N 1
ATOM 1274 C CA . SER A 1 177 ? 1.962 -1.602 -8.092 1.00 90.75 177 SER A CA 1
ATOM 1275 C C . SER A 1 177 ? 0.434 -1.637 -8.124 1.00 90.75 177 SER A C 1
ATOM 1277 O O . SER A 1 177 ? -0.154 -2.620 -7.688 1.00 90.75 177 SER A O 1
ATOM 1279 N N . SER A 1 178 ? -0.217 -0.655 -8.757 1.00 86.88 178 SER A N 1
ATOM 1280 C CA . SER A 1 178 ? -1.679 -0.633 -8.911 1.00 86.88 178 SER A CA 1
ATOM 1281 C C . SER A 1 178 ? -2.229 -1.868 -9.639 1.00 86.88 178 SER A C 1
ATOM 1283 O O . SER A 1 178 ? -3.220 -2.452 -9.199 1.00 86.88 178 SER A O 1
ATOM 1285 N N . ARG A 1 179 ? -1.574 -2.307 -10.726 1.00 90.00 179 ARG A N 1
ATOM 1286 C CA . ARG A 1 179 ? -1.971 -3.517 -11.472 1.00 90.00 179 ARG A CA 1
ATOM 1287 C C . ARG A 1 179 ? -1.824 -4.781 -10.627 1.00 90.00 179 ARG A C 1
ATOM 1289 O O . ARG A 1 179 ? -2.729 -5.608 -10.616 1.00 90.00 179 ARG A O 1
ATOM 1296 N N . LEU A 1 180 ? -0.709 -4.918 -9.911 1.00 90.62 180 LEU A N 1
ATOM 1297 C CA . LEU A 1 180 ? -0.452 -6.065 -9.040 1.00 90.62 180 LEU A CA 1
ATOM 1298 C C . LEU A 1 180 ? -1.447 -6.148 -7.882 1.00 90.62 180 LEU A C 1
ATOM 1300 O O . LEU A 1 180 ? -2.010 -7.210 -7.651 1.00 90.62 180 LEU A O 1
ATOM 1304 N N . LEU A 1 181 ? -1.697 -5.031 -7.196 1.00 86.75 181 LEU A N 1
ATOM 1305 C CA . LEU A 1 181 ? -2.642 -4.972 -6.078 1.00 86.75 181 LEU A CA 1
ATOM 1306 C C . LEU A 1 181 ? -4.056 -5.375 -6.523 1.00 86.75 181 LEU A C 1
ATOM 1308 O O . LEU A 1 181 ? -4.711 -6.168 -5.853 1.00 86.75 181 LEU A O 1
ATOM 1312 N N . ARG A 1 182 ? -4.484 -4.921 -7.708 1.00 83.75 182 ARG A N 1
ATOM 1313 C CA . ARG A 1 182 ? -5.771 -5.313 -8.299 1.00 83.75 182 ARG A CA 1
ATOM 1314 C C . ARG A 1 182 ? -5.862 -6.811 -8.567 1.00 83.75 182 ARG A C 1
ATOM 1316 O O . ARG A 1 182 ? -6.864 -7.431 -8.232 1.00 83.75 182 ARG A O 1
ATOM 1323 N N . LEU A 1 183 ? -4.818 -7.396 -9.152 1.00 87.44 183 LEU A N 1
ATOM 1324 C CA . LEU A 1 183 ? -4.770 -8.836 -9.417 1.00 87.44 183 LEU A CA 1
ATOM 1325 C C . LEU A 1 183 ? -4.668 -9.671 -8.136 1.00 87.44 183 LEU A C 1
ATOM 1327 O O . LEU A 1 183 ? -5.119 -10.812 -8.113 1.00 87.44 183 LEU A O 1
ATOM 1331 N N . ALA A 1 184 ? -4.127 -9.098 -7.061 1.00 85.25 184 ALA A N 1
ATOM 1332 C CA . ALA A 1 184 ? -4.124 -9.707 -5.736 1.00 85.25 184 ALA A CA 1
ATOM 1333 C C . ALA A 1 184 ? -5.504 -9.692 -5.051 1.00 85.25 184 ALA A C 1
ATOM 1335 O O . ALA A 1 184 ? -5.625 -10.203 -3.940 1.00 85.25 184 ALA A O 1
ATOM 1336 N N . GLY A 1 185 ? -6.542 -9.136 -5.691 1.00 74.62 185 GLY A N 1
ATOM 1337 C CA . GLY A 1 185 ? -7.892 -9.067 -5.129 1.00 74.62 185 GLY A CA 1
ATOM 1338 C C . GLY A 1 185 ? -8.029 -8.053 -3.996 1.00 74.62 185 GLY A C 1
ATOM 1339 O O . GLY A 1 185 ? -9.001 -8.100 -3.249 1.00 74.62 185 GLY A O 1
ATOM 1340 N N . LEU A 1 186 ? -7.061 -7.146 -3.861 1.00 73.00 186 LEU A N 1
ATOM 1341 C CA . LEU A 1 186 ? -7.182 -5.988 -2.991 1.00 73.00 186 LEU A CA 1
ATOM 1342 C C . LEU A 1 186 ? -8.066 -4.983 -3.731 1.00 73.00 186 LEU A C 1
ATOM 1344 O O . LEU A 1 186 ? -7.787 -4.672 -4.886 1.00 73.00 186 LEU A O 1
ATOM 1348 N N . ASP A 1 187 ? -9.174 -4.557 -3.128 1.00 57.38 187 ASP A N 1
ATOM 1349 C CA . ASP A 1 187 ? -10.208 -3.769 -3.808 1.00 57.38 187 ASP A CA 1
ATOM 1350 C C . ASP A 1 187 ? -9.653 -2.380 -4.171 1.00 57.38 187 ASP A C 1
ATOM 1352 O O . ASP A 1 187 ? -9.591 -1.490 -3.328 1.00 57.38 187 ASP A O 1
ATOM 1356 N N . VAL A 1 188 ? -9.136 -2.227 -5.400 1.00 57.59 188 VAL A N 1
ATOM 1357 C CA . VAL A 1 188 ? -8.400 -1.025 -5.818 1.00 57.59 188 VAL A CA 1
ATOM 1358 C C . VAL A 1 188 ? -9.338 0.004 -6.444 1.00 57.59 188 VAL A C 1
ATOM 1360 O O . VAL A 1 188 ? -9.532 0.007 -7.665 1.00 57.59 188 VAL A O 1
ATOM 1363 N N . ALA A 1 189 ? -9.842 0.944 -5.645 1.00 57.50 189 ALA A N 1
ATOM 1364 C CA . ALA A 1 189 ? -10.293 2.225 -6.187 1.00 57.50 189 ALA A CA 1
ATOM 1365 C C . ALA A 1 189 ? -9.067 3.065 -6.584 1.00 57.50 189 ALA A C 1
ATOM 1367 O O . ALA A 1 189 ? -7.998 2.938 -5.994 1.00 57.50 189 ALA A O 1
ATOM 1368 N N . THR A 1 190 ? -9.174 3.917 -7.605 1.00 56.47 190 THR A N 1
ATOM 1369 C CA . THR A 1 190 ? -8.135 4.928 -7.860 1.00 56.47 190 THR A CA 1
ATOM 1370 C C . THR A 1 190 ? -8.547 6.237 -7.217 1.00 56.47 190 THR A C 1
ATOM 1372 O O . THR A 1 190 ? -9.478 6.878 -7.704 1.00 56.47 190 THR A O 1
ATOM 1375 N N . GLU A 1 191 ? -7.831 6.654 -6.181 1.00 55.72 191 GLU A N 1
ATOM 1376 C CA . GLU A 1 191 ? -8.041 7.937 -5.519 1.00 55.72 191 GLU A CA 1
ATOM 1377 C C . GLU A 1 191 ? -6.812 8.818 -5.741 1.00 55.72 191 GLU A C 1
ATOM 1379 O O . GLU A 1 191 ? -5.676 8.391 -5.542 1.00 55.72 191 GLU A O 1
ATOM 1384 N N . ASN A 1 192 ? -7.015 10.029 -6.267 1.00 58.75 192 ASN A N 1
ATOM 1385 C CA . ASN A 1 192 ? -5.938 10.987 -6.559 1.00 58.75 192 ASN A CA 1
ATOM 1386 C C . ASN A 1 192 ? -4.779 10.437 -7.428 1.00 58.75 192 ASN A C 1
ATOM 1388 O O . ASN A 1 192 ? -3.658 10.943 -7.386 1.00 58.75 192 ASN A O 1
ATOM 1392 N N . GLY A 1 193 ? -5.047 9.421 -8.258 1.00 58.97 193 GLY A N 1
ATOM 1393 C CA . GLY A 1 193 ? -4.050 8.797 -9.138 1.00 58.97 193 GLY A CA 1
ATOM 1394 C C . GLY A 1 193 ? -3.210 7.694 -8.486 1.00 58.97 193 GLY A C 1
ATOM 1395 O O . GLY A 1 193 ? -2.255 7.229 -9.110 1.00 58.97 193 GLY A O 1
ATOM 1396 N N . LEU A 1 194 ? -3.567 7.261 -7.275 1.00 57.12 194 LEU A N 1
ATOM 1397 C CA . LEU A 1 194 ? -2.967 6.130 -6.570 1.00 57.12 194 LEU A CA 1
ATOM 1398 C C . LEU A 1 194 ? -3.959 4.968 -6.459 1.00 57.12 194 LEU A C 1
ATOM 1400 O O . LEU A 1 194 ? -5.169 5.200 -6.473 1.00 57.12 194 LEU A O 1
ATOM 1404 N N . PRO A 1 195 ? -3.477 3.716 -6.359 1.00 57.97 195 PRO A N 1
ATOM 1405 C CA . PRO A 1 195 ? -4.317 2.632 -5.868 1.00 57.97 195 PRO A CA 1
ATOM 1406 C C . PRO A 1 195 ? -4.762 2.944 -4.429 1.00 57.97 195 PRO A C 1
ATOM 1408 O O . PRO A 1 195 ? -3.952 3.410 -3.639 1.00 57.97 195 PRO A O 1
ATOM 1411 N N . SER A 1 196 ? -6.023 2.695 -4.095 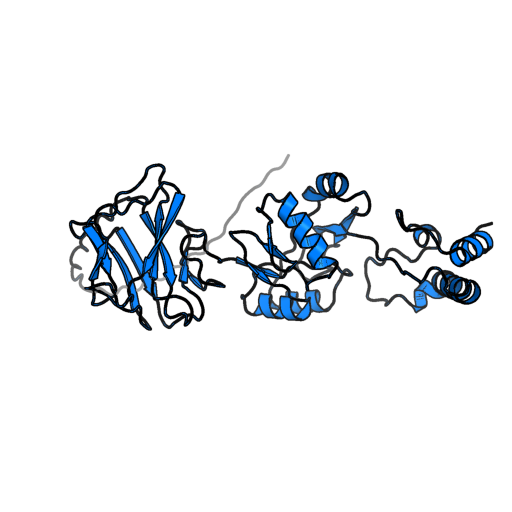1.00 56.94 196 SER A N 1
ATOM 1412 C CA . SER A 1 196 ? -6.578 2.753 -2.739 1.00 56.94 196 SER A CA 1
ATOM 1413 C C . SER A 1 196 ? -7.061 1.357 -2.383 1.00 56.94 196 SER A C 1
ATOM 1415 O O . SER A 1 196 ? -7.796 0.770 -3.167 1.00 56.94 196 SER A O 1
ATOM 1417 N N . VAL A 1 197 ? -6.593 0.806 -1.264 1.00 61.56 197 VAL A N 1
ATOM 1418 C CA . VAL A 1 197 ? -6.997 -0.503 -0.738 1.00 61.56 197 VAL A CA 1
ATOM 1419 C C . VAL A 1 197 ? -7.460 -0.262 0.688 1.00 61.56 197 VAL A C 1
ATOM 1421 O O . VAL A 1 197 ? -6.711 0.308 1.473 1.00 61.56 197 VAL A O 1
ATOM 1424 N N . SER A 1 198 ? -8.663 -0.711 1.040 1.00 54.16 198 SER A N 1
ATOM 1425 C CA . SER A 1 198 ? -9.296 -0.387 2.329 1.00 54.16 198 SER A CA 1
ATOM 1426 C C . SER A 1 198 ? -8.491 -0.799 3.568 1.00 54.16 198 SER A C 1
ATOM 1428 O O . SER A 1 198 ? -8.696 -0.231 4.627 1.00 54.16 198 SER A O 1
ATOM 1430 N N . SER A 1 199 ? -7.582 -1.769 3.450 1.00 58.00 199 SER A N 1
ATOM 1431 C CA . SER A 1 199 ? -6.752 -2.265 4.556 1.00 58.00 199 SER A CA 1
ATOM 1432 C C . SER A 1 199 ? -5.276 -1.849 4.472 1.00 58.00 199 SER A C 1
ATOM 1434 O O . SER A 1 199 ? -4.463 -2.332 5.259 1.00 58.00 199 SER A O 1
ATOM 1436 N N . VAL A 1 200 ? -4.883 -1.053 3.467 1.00 70.12 200 VAL A N 1
ATOM 1437 C CA . VAL A 1 200 ? -3.481 -0.663 3.245 1.00 70.12 200 VAL A CA 1
ATOM 1438 C C . VAL A 1 200 ? -3.402 0.764 2.714 1.00 70.12 200 VAL A C 1
ATOM 1440 O O . VAL A 1 200 ? -3.829 1.052 1.595 1.00 70.12 200 VAL A O 1
ATOM 1443 N N . THR A 1 201 ? -2.731 1.640 3.451 1.00 74.62 201 THR A N 1
ATOM 1444 C CA . THR A 1 201 ? -2.480 3.006 2.998 1.00 74.62 201 THR A CA 1
ATOM 1445 C C . THR A 1 201 ? -1.358 3.045 1.982 1.00 74.62 201 THR A C 1
ATOM 1447 O O . THR A 1 201 ? -0.228 2.613 2.220 1.00 74.62 201 THR A O 1
ATOM 1450 N N . MET A 1 202 ? -1.655 3.621 0.827 1.00 80.44 202 MET A N 1
ATOM 1451 C CA . MET A 1 202 ? -0.717 3.706 -0.282 1.00 80.44 202 MET A CA 1
ATOM 1452 C C . MET A 1 202 ? -0.010 5.059 -0.259 1.00 80.44 202 MET A C 1
ATOM 1454 O O . MET A 1 202 ? -0.609 6.097 -0.529 1.00 80.44 202 MET A O 1
ATOM 1458 N N . LYS A 1 203 ? 1.291 5.059 0.042 1.00 85.00 203 LYS A N 1
ATOM 1459 C CA . LYS A 1 203 ? 2.110 6.274 0.066 1.00 85.00 203 LYS A CA 1
ATOM 1460 C C . LYS A 1 203 ? 2.803 6.484 -1.290 1.00 85.00 203 LYS A C 1
ATOM 1462 O O . LYS A 1 203 ? 3.520 5.589 -1.753 1.00 85.00 203 LYS A O 1
ATOM 1467 N N . PRO A 1 204 ? 2.653 7.656 -1.938 1.00 88.88 204 PRO A N 1
ATOM 1468 C CA . PRO A 1 204 ? 3.264 7.954 -3.234 1.00 88.88 204 PRO A CA 1
ATOM 1469 C C . PRO A 1 204 ? 4.743 8.326 -3.087 1.00 88.88 204 PRO A C 1
ATOM 1471 O O . PRO A 1 204 ? 5.128 9.460 -3.357 1.00 88.88 204 PRO A O 1
ATOM 1474 N N . LEU A 1 205 ? 5.572 7.397 -2.618 1.00 92.38 205 LEU A N 1
ATOM 1475 C CA . LEU A 1 205 ? 6.981 7.665 -2.335 1.00 92.38 205 LEU A CA 1
ATOM 1476 C C . LEU A 1 205 ? 7.878 7.134 -3.454 1.00 92.38 205 LEU A C 1
ATOM 1478 O O . LEU A 1 205 ? 7.685 6.035 -3.976 1.00 92.38 205 LEU A O 1
ATOM 1482 N N . GLY A 1 206 ? 8.892 7.917 -3.819 1.00 93.50 206 GLY A N 1
ATOM 1483 C CA . GLY A 1 206 ? 9.994 7.454 -4.659 1.00 93.50 206 GLY A CA 1
ATOM 1484 C C . GLY A 1 206 ? 10.907 6.482 -3.906 1.00 93.50 206 GLY A C 1
ATOM 1485 O O . GLY A 1 206 ? 10.712 6.212 -2.726 1.00 93.50 206 GLY A O 1
ATOM 1486 N N . LEU A 1 207 ? 11.949 5.974 -4.572 1.00 94.94 207 LEU A N 1
ATOM 1487 C CA . LEU A 1 207 ? 12.858 4.986 -3.976 1.00 94.94 207 LEU A CA 1
ATOM 1488 C C . LEU A 1 207 ? 13.482 5.454 -2.655 1.00 94.94 207 LEU A C 1
ATOM 1490 O O . LEU A 1 207 ? 13.445 4.726 -1.672 1.00 94.94 207 LEU A O 1
ATOM 1494 N N . ASN A 1 208 ? 14.069 6.652 -2.641 1.00 94.19 208 ASN A N 1
ATOM 1495 C CA . ASN A 1 208 ? 14.805 7.137 -1.474 1.00 94.19 208 ASN A CA 1
ATOM 1496 C C . ASN A 1 208 ? 13.862 7.418 -0.299 1.00 94.19 208 ASN A C 1
ATOM 1498 O O . ASN A 1 208 ? 14.110 6.932 0.798 1.00 94.19 208 ASN A O 1
ATOM 1502 N N . ASP A 1 209 ? 12.757 8.125 -0.545 1.00 92.56 209 ASP A N 1
ATOM 1503 C CA . ASP A 1 209 ? 11.754 8.414 0.488 1.00 92.56 209 ASP A CA 1
ATOM 1504 C C . ASP A 1 209 ? 11.082 7.127 0.985 1.00 92.56 209 ASP A C 1
ATOM 1506 O O . ASP A 1 209 ? 10.826 6.975 2.173 1.00 92.56 209 ASP A O 1
ATOM 1510 N N . GLY A 1 210 ? 10.856 6.160 0.092 1.00 94.00 210 GLY A N 1
ATOM 1511 C CA . GLY A 1 210 ? 10.334 4.844 0.441 1.00 94.00 210 GLY A CA 1
ATOM 1512 C C . GLY A 1 210 ? 11.302 4.014 1.288 1.00 94.00 210 GLY A C 1
ATOM 1513 O O . GLY A 1 210 ? 10.866 3.342 2.214 1.00 94.00 210 GLY A O 1
ATOM 1514 N N . ILE A 1 211 ? 12.612 4.081 1.022 1.00 94.62 211 ILE A N 1
ATOM 1515 C CA . ILE A 1 211 ? 13.645 3.460 1.869 1.00 94.62 211 ILE A CA 1
ATOM 1516 C C . ILE A 1 211 ? 13.698 4.123 3.249 1.00 94.62 211 ILE A C 1
ATOM 1518 O O . ILE A 1 211 ? 13.816 3.417 4.251 1.00 94.62 211 ILE A O 1
ATOM 1522 N N . ILE A 1 212 ? 13.612 5.456 3.315 1.00 86.75 212 ILE A N 1
ATOM 1523 C CA . ILE A 1 212 ? 13.543 6.188 4.587 1.00 86.75 212 ILE A CA 1
ATOM 1524 C C . ILE A 1 212 ? 12.316 5.722 5.370 1.00 86.75 212 ILE A C 1
ATOM 1526 O O . ILE A 1 212 ? 12.459 5.260 6.497 1.00 86.75 212 ILE A O 1
ATOM 1530 N N . ALA A 1 213 ? 11.143 5.725 4.735 1.00 83.50 213 ALA A N 1
ATOM 1531 C CA . ALA A 1 213 ? 9.901 5.295 5.357 1.00 83.50 213 ALA A CA 1
ATOM 1532 C C . ALA A 1 213 ? 9.948 3.828 5.826 1.00 83.50 213 ALA A C 1
ATOM 1534 O O . ALA A 1 213 ? 9.471 3.536 6.919 1.00 83.50 213 ALA A O 1
ATOM 1535 N N . LEU A 1 214 ? 10.562 2.920 5.052 1.00 88.00 214 LEU A N 1
ATOM 1536 C CA . LEU A 1 214 ? 10.793 1.527 5.467 1.00 88.00 214 LEU A CA 1
ATOM 1537 C C . LEU A 1 214 ? 11.687 1.458 6.709 1.00 88.00 214 LEU A C 1
ATOM 1539 O O . LEU A 1 214 ? 11.429 0.690 7.627 1.00 88.00 214 LEU A O 1
ATOM 1543 N N . THR A 1 215 ? 12.761 2.248 6.728 1.00 82.81 215 THR A N 1
ATOM 1544 C CA . THR A 1 215 ? 13.738 2.252 7.827 1.00 82.81 215 THR A CA 1
ATOM 1545 C C . THR A 1 215 ? 13.138 2.832 9.109 1.00 82.81 215 THR A C 1
ATOM 1547 O O . THR A 1 215 ? 13.463 2.380 10.203 1.00 82.81 215 THR A O 1
ATOM 1550 N N . GLU A 1 216 ? 12.252 3.818 8.976 1.00 79.38 216 GLU A N 1
ATOM 1551 C CA . GLU A 1 216 ? 11.508 4.436 10.077 1.00 79.38 216 GLU A CA 1
ATOM 1552 C C . GLU A 1 216 ? 10.284 3.614 10.516 1.00 79.38 216 GLU A C 1
ATOM 1554 O O . GLU A 1 216 ? 9.660 3.952 11.519 1.00 79.38 216 GLU A O 1
ATOM 1559 N N . GLY A 1 217 ? 9.929 2.550 9.785 1.00 75.12 217 GLY A N 1
ATOM 1560 C CA . GLY A 1 217 ? 8.752 1.721 10.060 1.00 75.12 217 GLY A CA 1
ATOM 1561 C C . GLY A 1 217 ? 7.419 2.388 9.709 1.00 75.12 217 GLY A C 1
ATOM 1562 O O . GLY A 1 217 ? 6.375 1.949 10.172 1.00 75.12 217 GLY A O 1
ATOM 1563 N N . SER A 1 218 ? 7.433 3.456 8.905 1.00 74.12 218 SER A N 1
ATOM 1564 C CA . SER A 1 218 ? 6.217 4.151 8.463 1.00 74.12 218 SER A CA 1
ATOM 1565 C C . SER A 1 218 ? 5.641 3.610 7.148 1.00 74.12 218 SER A C 1
ATOM 1567 O O . SER A 1 218 ? 4.585 4.081 6.713 1.00 74.12 218 SER A O 1
ATOM 1569 N N . VAL A 1 219 ? 6.332 2.661 6.505 1.00 84.56 219 VAL A N 1
ATOM 1570 C CA . VAL A 1 219 ? 5.803 1.725 5.500 1.00 84.56 219 VAL A CA 1
ATOM 1571 C C . VAL A 1 219 ? 6.375 0.334 5.767 1.00 84.56 219 VAL A C 1
ATOM 1573 O O . VAL A 1 219 ? 7.520 0.208 6.193 1.00 84.56 219 VAL A O 1
ATOM 1576 N N . ASP A 1 220 ? 5.602 -0.696 5.449 1.00 86.38 220 ASP A N 1
ATOM 1577 C CA . ASP A 1 220 ? 5.975 -2.107 5.594 1.00 86.38 220 ASP A CA 1
ATOM 1578 C C . ASP A 1 220 ? 6.456 -2.709 4.269 1.00 86.38 220 ASP A C 1
ATOM 1580 O O . ASP A 1 220 ? 7.242 -3.657 4.232 1.00 86.38 220 ASP A O 1
ATOM 1584 N N . VAL A 1 221 ? 5.974 -2.155 3.151 1.00 91.62 221 VAL A N 1
ATOM 1585 C CA . VAL A 1 221 ? 6.242 -2.654 1.799 1.00 91.62 221 VAL A CA 1
ATOM 1586 C C . VAL A 1 221 ? 6.706 -1.512 0.902 1.00 91.62 221 VAL A C 1
ATOM 1588 O O . VAL A 1 221 ? 6.118 -0.432 0.883 1.00 91.62 221 VAL A O 1
ATOM 1591 N N . LEU A 1 222 ? 7.745 -1.763 0.105 1.00 94.75 222 LEU A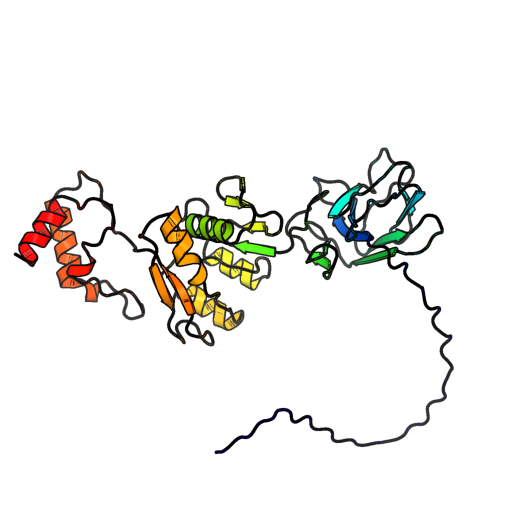 N 1
ATOM 1592 C CA . LEU A 1 222 ? 8.225 -0.862 -0.942 1.00 94.75 222 LEU A CA 1
ATOM 1593 C C . LEU A 1 222 ? 8.105 -1.541 -2.303 1.00 94.75 222 LEU A C 1
ATOM 1595 O O . LEU A 1 222 ? 8.819 -2.501 -2.596 1.00 94.75 222 LEU A O 1
ATOM 1599 N N . PHE A 1 223 ? 7.257 -0.997 -3.168 1.00 95.00 223 PHE A N 1
ATOM 1600 C CA . PHE A 1 223 ? 7.265 -1.344 -4.581 1.00 95.00 223 PHE A CA 1
ATOM 1601 C C . PHE A 1 223 ? 8.405 -0.611 -5.286 1.00 95.00 223 PHE A C 1
ATOM 1603 O O . PHE A 1 223 ? 8.571 0.603 -5.157 1.00 95.00 223 PHE A O 1
ATOM 1610 N N . TRP A 1 224 ? 9.175 -1.344 -6.088 1.00 94.69 224 TRP A N 1
ATOM 1611 C CA . TRP A 1 224 ? 10.227 -0.768 -6.913 1.00 94.69 224 TRP A CA 1
ATOM 1612 C C . TRP A 1 224 ? 10.326 -1.475 -8.261 1.00 94.69 224 TRP A C 1
ATOM 1614 O O . TRP A 1 224 ? 10.458 -2.695 -8.328 1.00 94.69 224 TRP A O 1
ATOM 1624 N N . SER A 1 225 ? 10.304 -0.686 -9.336 1.00 91.00 225 SER A N 1
ATOM 1625 C CA . SER A 1 225 ? 10.620 -1.133 -10.690 1.00 91.00 225 SER A CA 1
ATOM 1626 C C . SER A 1 225 ? 11.889 -0.423 -11.152 1.00 91.00 225 SER A C 1
ATOM 1628 O O . SER A 1 225 ? 11.865 0.770 -11.454 1.00 91.00 225 SER A O 1
ATOM 1630 N N . GLY A 1 226 ? 13.002 -1.152 -11.218 1.00 87.12 226 GLY A N 1
ATOM 1631 C CA . GLY A 1 226 ? 14.299 -0.608 -11.610 1.00 87.12 226 GLY A CA 1
ATOM 1632 C C . GLY A 1 226 ? 15.338 -1.693 -11.883 1.00 87.12 226 GLY A C 1
ATOM 1633 O O . GLY A 1 226 ? 15.038 -2.885 -11.856 1.00 87.12 226 GLY A O 1
ATOM 1634 N N . GLY A 1 227 ? 16.571 -1.268 -12.169 1.00 84.06 227 GLY A N 1
ATOM 1635 C CA . GLY A 1 227 ? 17.687 -2.181 -12.427 1.00 84.06 227 GLY A CA 1
ATOM 1636 C C . GLY A 1 227 ? 18.059 -3.029 -11.207 1.00 84.06 227 GLY A C 1
ATOM 1637 O O . GLY A 1 227 ? 17.843 -2.631 -10.063 1.00 84.06 227 GLY A O 1
ATOM 1638 N N . VAL A 1 228 ? 18.643 -4.202 -11.443 1.00 85.88 228 VAL A N 1
ATOM 1639 C CA . VAL A 1 228 ? 19.022 -5.149 -10.385 1.00 85.88 228 VAL A CA 1
ATOM 1640 C C . VAL A 1 228 ? 20.519 -5.459 -10.490 1.00 85.88 228 VAL A C 1
ATOM 1642 O O . VAL A 1 228 ? 20.925 -6.006 -11.504 1.00 85.88 228 VAL A O 1
ATOM 1645 N N . PRO A 1 229 ? 21.343 -5.185 -9.465 1.00 88.44 229 PRO A N 1
ATOM 1646 C CA . PRO A 1 229 ? 20.965 -4.593 -8.188 1.00 88.44 229 PRO A CA 1
ATOM 1647 C C . PRO A 1 229 ? 20.713 -3.083 -8.298 1.00 88.44 229 PRO A C 1
ATOM 1649 O O . PRO A 1 229 ? 21.367 -2.373 -9.059 1.00 88.44 229 PRO A O 1
ATOM 1652 N N . THR A 1 230 ? 19.799 -2.573 -7.475 1.00 90.75 230 THR A N 1
ATOM 1653 C CA . THR A 1 230 ? 19.686 -1.137 -7.202 1.00 90.75 230 THR A CA 1
ATOM 1654 C C . THR A 1 230 ? 20.541 -0.803 -5.978 1.00 90.75 230 THR A C 1
ATOM 1656 O O . THR A 1 230 ? 20.279 -1.304 -4.886 1.00 90.75 230 THR A O 1
ATOM 1659 N N . ALA A 1 231 ? 21.547 0.063 -6.135 1.00 90.44 231 ALA A N 1
ATOM 1660 C CA . ALA A 1 231 ? 22.527 0.355 -5.080 1.00 90.44 231 ALA A CA 1
ATOM 1661 C C . ALA A 1 231 ? 21.899 0.853 -3.763 1.00 90.44 231 ALA A C 1
ATOM 1663 O O . ALA A 1 231 ? 22.300 0.406 -2.693 1.00 90.44 231 ALA A O 1
ATOM 1664 N N . ALA A 1 232 ? 20.882 1.720 -3.831 1.00 92.31 232 ALA A N 1
ATOM 1665 C CA . ALA A 1 232 ? 20.200 2.219 -2.635 1.00 92.31 232 ALA A CA 1
ATOM 1666 C C . ALA A 1 232 ? 19.460 1.104 -1.871 1.00 92.31 232 ALA A C 1
ATOM 1668 O O . ALA A 1 232 ? 19.497 1.078 -0.646 1.00 92.31 232 ALA A O 1
ATOM 1669 N N . ILE A 1 233 ? 18.856 0.139 -2.580 1.00 94.25 233 ILE A N 1
ATOM 1670 C CA . ILE A 1 233 ? 18.215 -1.032 -1.956 1.00 94.25 233 ILE A CA 1
ATOM 1671 C C . ILE A 1 233 ? 19.270 -1.931 -1.312 1.00 94.25 233 ILE A C 1
ATOM 1673 O O . ILE A 1 233 ? 19.070 -2.401 -0.196 1.00 94.25 233 ILE A O 1
ATOM 1677 N N . ALA A 1 234 ? 20.408 -2.137 -1.982 1.00 92.81 234 ALA A N 1
ATOM 1678 C CA . ALA A 1 234 ? 21.509 -2.915 -1.423 1.00 92.81 234 ALA A CA 1
ATOM 1679 C C . ALA A 1 234 ? 22.031 -2.306 -0.116 1.00 92.81 234 ALA A C 1
ATOM 1681 O O . ALA A 1 234 ? 22.203 -3.036 0.854 1.00 92.81 234 ALA A O 1
ATOM 1682 N N . GLN A 1 235 ? 22.200 -0.981 -0.070 1.00 92.69 235 GLN A N 1
ATOM 1683 C CA . GLN A 1 235 ? 22.615 -0.272 1.139 1.00 92.69 235 GLN A CA 1
ATOM 1684 C C . GLN A 1 235 ? 21.554 -0.335 2.247 1.00 92.69 235 GLN A C 1
ATOM 1686 O O . GLN A 1 235 ? 21.890 -0.603 3.396 1.00 92.69 235 GLN A O 1
ATOM 1691 N N . ALA A 1 236 ? 20.278 -0.118 1.915 1.00 92.62 236 ALA A N 1
ATOM 1692 C CA . ALA A 1 236 ? 19.187 -0.203 2.887 1.00 92.62 236 ALA A CA 1
ATOM 1693 C C . ALA A 1 236 ? 19.111 -1.595 3.532 1.00 92.62 236 ALA A C 1
ATOM 1695 O O . ALA A 1 236 ? 18.977 -1.716 4.747 1.00 92.62 236 ALA A O 1
ATOM 1696 N N . ASN A 1 237 ? 19.282 -2.644 2.725 1.00 94.62 237 ASN A N 1
ATOM 1697 C CA . ASN A 1 237 ? 19.216 -4.033 3.162 1.00 94.62 237 ASN A CA 1
ATOM 1698 C C . ASN A 1 237 ? 20.293 -4.421 4.192 1.00 94.62 237 ASN A C 1
ATOM 1700 O O . ASN A 1 237 ? 20.060 -5.319 4.998 1.00 94.62 237 ASN A O 1
ATOM 1704 N N . GLU A 1 238 ? 21.446 -3.744 4.214 1.00 91.38 238 GLU A N 1
ATOM 1705 C CA . GLU A 1 238 ? 22.465 -3.957 5.256 1.00 91.38 238 GLU A CA 1
ATOM 1706 C C . GLU A 1 238 ? 21.958 -3.583 6.659 1.00 91.38 238 GLU A C 1
ATOM 1708 O O . GLU A 1 238 ? 22.480 -4.085 7.654 1.00 91.38 238 GLU A O 1
ATOM 1713 N N . ILE A 1 239 ? 20.942 -2.718 6.733 1.00 86.44 239 ILE A N 1
ATOM 1714 C CA . ILE A 1 239 ? 20.363 -2.203 7.975 1.00 86.44 239 ILE A CA 1
ATOM 1715 C C . ILE A 1 239 ? 19.034 -2.899 8.271 1.00 86.44 239 ILE A C 1
ATOM 1717 O O . ILE A 1 239 ? 18.841 -3.421 9.366 1.00 86.44 239 ILE A O 1
ATOM 1721 N N . THR A 1 240 ? 18.119 -2.908 7.301 1.00 85.69 240 THR A N 1
ATOM 1722 C CA . THR A 1 240 ? 16.729 -3.334 7.509 1.00 85.69 240 THR A CA 1
ATOM 1723 C C . THR A 1 240 ? 16.503 -4.831 7.318 1.00 85.69 240 THR A C 1
ATOM 1725 O O . THR A 1 240 ? 15.445 -5.314 7.705 1.00 85.69 240 THR A O 1
ATOM 1728 N N . GLN A 1 241 ? 17.474 -5.566 6.756 1.00 89.81 241 GLN A N 1
ATOM 1729 C CA . GLN A 1 241 ? 17.347 -6.995 6.433 1.00 89.81 241 GLN A CA 1
ATOM 1730 C C . GLN A 1 241 ? 16.057 -7.288 5.649 1.00 89.81 241 GLN A C 1
ATOM 1732 O O . GLN A 1 241 ? 15.155 -7.986 6.111 1.00 89.81 241 GLN A O 1
ATOM 1737 N N . LEU A 1 242 ? 15.965 -6.701 4.456 1.00 92.44 242 LEU A N 1
ATOM 1738 C CA . LEU A 1 242 ? 14.788 -6.787 3.601 1.00 92.44 242 LEU A CA 1
ATOM 1739 C C . LEU A 1 242 ? 14.523 -8.228 3.156 1.00 92.44 242 LEU A C 1
ATOM 1741 O O . LEU A 1 242 ? 15.436 -9.022 2.937 1.00 92.44 242 LEU A O 1
ATOM 1745 N N . ASN A 1 243 ? 13.249 -8.517 2.907 1.00 92.69 243 ASN A N 1
ATOM 1746 C CA . ASN A 1 243 ? 12.814 -9.700 2.174 1.00 92.69 243 ASN A CA 1
ATOM 1747 C C . ASN A 1 243 ? 12.267 -9.287 0.804 1.00 92.69 243 ASN A C 1
ATOM 1749 O O . ASN A 1 243 ? 11.720 -8.196 0.648 1.00 92.69 243 ASN A O 1
ATOM 1753 N N . MET A 1 244 ? 12.391 -10.170 -0.190 1.00 94.12 244 MET A N 1
ATOM 1754 C CA . MET A 1 244 ? 11.801 -9.969 -1.514 1.00 94.12 244 MET A CA 1
ATOM 1755 C C . MET A 1 244 ? 10.633 -10.931 -1.720 1.00 94.12 244 MET A C 1
ATOM 1757 O O . MET A 1 244 ? 10.750 -12.125 -1.456 1.00 94.12 244 MET A O 1
ATOM 1761 N N . LEU A 1 245 ? 9.508 -10.405 -2.201 1.00 94.19 245 LEU A N 1
ATOM 1762 C CA . LEU A 1 245 ? 8.329 -11.204 -2.515 1.00 94.19 245 LEU A CA 1
ATOM 1763 C C . LEU A 1 245 ? 8.431 -11.763 -3.936 1.00 94.19 245 LEU A C 1
ATOM 1765 O O . LEU A 1 245 ? 8.774 -11.037 -4.872 1.00 94.19 245 LEU A O 1
ATOM 1769 N N . ASP A 1 246 ? 8.108 -13.048 -4.098 1.00 95.44 246 ASP A N 1
ATOM 1770 C CA . ASP A 1 246 ? 7.969 -13.651 -5.421 1.00 95.44 246 ASP A CA 1
ATOM 1771 C C . ASP A 1 246 ? 6.660 -13.177 -6.063 1.00 95.44 246 ASP A C 1
ATOM 1773 O O . ASP A 1 246 ? 5.572 -13.426 -5.543 1.00 95.44 246 ASP A O 1
ATOM 1777 N N . LEU A 1 247 ? 6.772 -12.481 -7.194 1.00 96.12 247 LEU A N 1
ATOM 1778 C CA . LEU A 1 247 ? 5.624 -11.927 -7.920 1.00 96.12 247 LEU A CA 1
ATOM 1779 C C . LEU A 1 247 ? 5.277 -12.727 -9.180 1.00 96.12 247 LEU A C 1
ATOM 1781 O O . LEU A 1 247 ? 4.342 -12.379 -9.897 1.00 96.12 247 LEU A O 1
ATOM 1785 N N . SER A 1 248 ? 6.019 -13.793 -9.486 1.00 94.31 248 SER A N 1
ATOM 1786 C CA . SER A 1 248 ? 5.870 -14.526 -10.749 1.00 94.31 248 SER A CA 1
ATOM 1787 C C . SER A 1 248 ? 4.522 -15.230 -10.895 1.00 94.31 248 SER A C 1
ATOM 1789 O O . SER A 1 248 ? 4.073 -15.444 -12.022 1.00 94.31 248 SER A O 1
ATOM 1791 N N . GLY A 1 249 ? 3.849 -15.515 -9.776 1.00 95.00 249 GLY A N 1
ATOM 1792 C CA . GLY A 1 249 ? 2.495 -16.063 -9.756 1.00 95.00 249 GLY A CA 1
ATOM 1793 C C . GLY A 1 249 ? 1.454 -15.172 -10.438 1.00 95.00 249 GLY A C 1
ATOM 1794 O O . GLY A 1 249 ? 0.515 -15.711 -11.004 1.00 95.00 249 GLY A O 1
ATOM 1795 N N . PHE A 1 250 ? 1.652 -13.847 -10.462 1.00 95.38 250 PHE A N 1
ATOM 1796 C CA . PHE A 1 250 ? 0.720 -12.896 -11.085 1.00 95.38 250 PHE A CA 1
ATOM 1797 C C . PHE A 1 250 ? 0.946 -12.702 -12.590 1.00 95.38 250 PHE A C 1
ATOM 1799 O O . PHE A 1 250 ? 0.178 -12.002 -13.248 1.00 95.38 250 PHE A O 1
ATOM 1806 N N . LEU A 1 251 ? 2.025 -13.260 -13.153 1.00 95.31 251 LEU A N 1
ATOM 1807 C CA . LEU A 1 251 ? 2.401 -13.030 -14.549 1.00 95.31 251 LEU A CA 1
ATOM 1808 C C . LEU A 1 251 ? 1.329 -13.467 -15.571 1.00 95.31 251 LEU A C 1
ATOM 1810 O O . LEU A 1 251 ? 1.143 -12.727 -16.544 1.00 95.31 251 LEU A O 1
ATOM 1814 N N . PRO A 1 252 ? 0.651 -14.627 -15.427 1.00 95.12 252 PRO A N 1
ATOM 1815 C CA . PRO A 1 252 ? -0.373 -15.048 -16.382 1.00 95.12 252 PRO A CA 1
ATOM 1816 C C . PRO A 1 252 ? -1.512 -14.030 -16.503 1.00 95.12 252 PRO A C 1
ATOM 1818 O O . PRO A 1 252 ? -1.823 -13.593 -17.613 1.00 95.12 252 PRO A O 1
ATOM 1821 N N . GLU A 1 253 ? -2.072 -13.598 -15.374 1.00 94.44 253 GLU A N 1
ATOM 1822 C CA . GLU A 1 253 ? -3.166 -12.631 -15.312 1.00 94.44 253 GLU A CA 1
ATOM 1823 C C . GLU A 1 253 ? -2.706 -11.243 -15.773 1.00 94.44 253 GLU A C 1
ATOM 1825 O O . GLU A 1 253 ? -3.400 -10.588 -16.552 1.00 94.44 253 GLU A O 1
ATOM 1830 N N . LEU A 1 254 ? -1.489 -10.819 -15.402 1.00 93.44 254 LEU A N 1
ATOM 1831 C CA . LEU A 1 254 ? -0.926 -9.548 -15.872 1.00 93.44 254 LEU A CA 1
ATOM 1832 C C . LEU A 1 254 ? -0.794 -9.501 -17.394 1.00 93.44 254 LEU A C 1
ATOM 1834 O O . LEU A 1 254 ? -1.109 -8.482 -18.007 1.00 93.44 254 LEU A O 1
ATOM 1838 N N . ARG A 1 255 ? -0.349 -10.598 -18.015 1.00 93.44 255 ARG A N 1
ATOM 1839 C CA . ARG A 1 255 ? -0.255 -10.696 -19.478 1.00 93.44 255 ARG A CA 1
ATOM 1840 C C . ARG A 1 255 ? -1.622 -10.711 -20.139 1.00 93.44 255 ARG A C 1
ATOM 1842 O O . ARG A 1 255 ? -1.782 -10.110 -21.201 1.00 93.44 255 ARG A O 1
ATOM 1849 N N . GLN A 1 256 ? -2.582 -11.396 -19.528 1.00 94.06 256 GLN A N 1
ATOM 1850 C CA . GLN A 1 256 ? -3.946 -11.472 -20.031 1.00 94.06 256 GLN A CA 1
ATOM 1851 C C . GLN A 1 256 ? -4.631 -10.098 -20.027 1.00 94.06 256 GLN A C 1
ATOM 1853 O O . GLN A 1 256 ? -5.275 -9.751 -21.015 1.00 94.06 256 GLN A O 1
ATOM 1858 N N . GLU A 1 257 ? -4.484 -9.316 -18.954 1.00 92.88 257 GLU A N 1
ATOM 1859 C CA . GLU A 1 257 ? -5.139 -8.008 -18.826 1.00 92.88 257 GLU A CA 1
ATOM 1860 C C . GLU A 1 257 ? -4.362 -6.858 -19.480 1.00 92.88 257 GLU A C 1
ATOM 1862 O O . GLU A 1 257 ? -4.962 -5.971 -20.087 1.00 92.88 257 GLU A O 1
ATOM 1867 N N . TYR A 1 258 ? -3.032 -6.847 -19.354 1.00 90.38 258 TYR A N 1
ATOM 1868 C CA . TYR A 1 258 ? -2.201 -5.679 -19.680 1.00 90.38 258 TYR A CA 1
ATOM 1869 C C . TYR A 1 258 ? -1.179 -5.924 -20.795 1.00 90.38 258 TYR A C 1
ATOM 1871 O O . TYR A 1 258 ? -0.421 -5.015 -21.142 1.00 90.38 258 TYR A O 1
ATOM 1879 N N . GLY A 1 259 ? -1.179 -7.120 -21.385 1.00 87.25 259 GLY A N 1
ATOM 1880 C CA . GLY A 1 259 ? -0.398 -7.455 -22.570 1.00 87.25 259 GLY A CA 1
ATOM 1881 C C . GLY A 1 259 ? 0.949 -8.122 -22.290 1.00 87.25 259 GLY A C 1
ATOM 1882 O O . GLY A 1 259 ? 1.445 -8.204 -21.167 1.00 87.25 259 GLY A O 1
ATOM 1883 N N . ILE A 1 260 ? 1.570 -8.598 -23.370 1.00 84.31 260 ILE A N 1
ATOM 1884 C CA . ILE A 1 260 ? 2.770 -9.453 -23.345 1.00 84.31 260 ILE A CA 1
ATOM 1885 C C . ILE A 1 260 ? 4.067 -8.732 -22.942 1.00 84.31 260 ILE A C 1
ATOM 1887 O O . ILE A 1 260 ? 5.113 -9.366 -22.859 1.00 84.31 260 ILE A O 1
ATOM 1891 N N . VAL A 1 261 ? 3.997 -7.423 -22.690 1.00 84.38 261 VAL A N 1
ATOM 1892 C CA . VAL A 1 261 ? 5.113 -6.565 -22.256 1.00 84.38 261 VAL A CA 1
ATOM 1893 C C . VAL A 1 261 ? 5.716 -7.002 -20.915 1.00 84.38 261 VAL A C 1
ATOM 1895 O O . VAL A 1 261 ? 6.886 -6.735 -20.648 1.00 84.38 261 VAL A O 1
ATOM 1898 N N . TYR A 1 262 ? 4.940 -7.692 -20.082 1.00 90.06 262 TYR A N 1
ATOM 1899 C CA . TYR A 1 262 ? 5.405 -8.237 -18.812 1.00 90.06 262 TYR A CA 1
ATOM 1900 C C . TYR A 1 262 ? 6.119 -9.574 -18.998 1.00 90.06 262 TYR A C 1
ATOM 1902 O O . TYR A 1 262 ? 5.621 -10.455 -19.706 1.00 90.06 262 TYR A O 1
ATOM 1910 N N . ASP A 1 263 ? 7.247 -9.766 -18.315 1.00 88.25 263 ASP A N 1
ATOM 1911 C CA . ASP A 1 263 ? 7.984 -11.032 -18.332 1.00 88.25 263 ASP A CA 1
ATOM 1912 C C . ASP A 1 263 ? 8.465 -11.472 -16.950 1.00 88.25 263 ASP A C 1
ATOM 1914 O O . ASP A 1 263 ? 8.614 -10.658 -16.042 1.00 88.25 263 ASP A O 1
ATOM 1918 N N . SER A 1 264 ? 8.710 -12.773 -16.783 1.00 90.88 264 SER A N 1
ATOM 1919 C CA . SER A 1 264 ? 9.328 -13.288 -15.563 1.00 90.88 264 SER A CA 1
ATOM 1920 C C . SER A 1 264 ? 10.812 -12.950 -15.574 1.00 90.88 264 SER A C 1
ATOM 1922 O O . SER A 1 264 ? 11.555 -13.387 -16.452 1.00 90.88 264 SER A O 1
ATOM 1924 N N . VAL A 1 265 ? 11.257 -12.227 -14.553 1.00 89.94 265 VAL A N 1
ATOM 1925 C CA . VAL A 1 265 ? 12.668 -11.912 -14.336 1.00 89.94 265 VAL A CA 1
ATOM 1926 C C . VAL A 1 265 ? 13.142 -12.606 -13.068 1.00 89.94 265 VAL A C 1
ATOM 1928 O O . VAL A 1 265 ? 12.441 -12.640 -12.060 1.00 89.94 265 VAL A O 1
ATOM 1931 N N . LEU A 1 266 ? 14.340 -13.185 -13.119 1.00 91.31 266 LEU A N 1
ATOM 1932 C CA . LEU A 1 266 ? 15.009 -13.716 -11.938 1.00 91.31 266 LEU A CA 1
ATOM 1933 C C . LEU A 1 266 ? 15.915 -12.632 -11.359 1.00 91.31 266 LEU A C 1
ATOM 1935 O O . LEU A 1 266 ? 16.830 -12.185 -12.047 1.00 91.31 266 LEU A O 1
ATOM 1939 N N . VAL A 1 267 ? 15.700 -12.266 -10.098 1.00 92.06 267 VAL A N 1
ATOM 1940 C CA . VAL A 1 267 ? 16.697 -11.566 -9.283 1.00 92.06 267 VAL A CA 1
ATOM 1941 C C . VAL A 1 267 ? 17.667 -12.628 -8.759 1.00 92.06 267 VAL A C 1
ATOM 1943 O O . VAL A 1 267 ? 17.242 -13.485 -7.980 1.00 92.06 267 VAL A O 1
ATOM 1946 N N . PRO A 1 268 ? 18.942 -12.654 -9.196 1.00 90.94 268 PRO A N 1
ATOM 1947 C CA . PRO A 1 268 ? 19.888 -13.673 -8.750 1.00 90.94 268 PRO A CA 1
ATOM 1948 C C . PRO A 1 268 ? 20.154 -13.595 -7.244 1.00 90.94 268 PRO A C 1
ATOM 1950 O O . PRO A 1 268 ? 20.172 -12.502 -6.671 1.00 90.94 268 PRO A O 1
ATOM 1953 N N . ALA A 1 269 ? 20.448 -14.739 -6.622 1.00 90.19 269 ALA A N 1
ATOM 1954 C CA . ALA A 1 269 ? 20.920 -14.777 -5.239 1.00 90.19 269 ALA A CA 1
ATOM 1955 C C . ALA A 1 269 ? 22.154 -13.878 -5.074 1.00 90.19 269 ALA A C 1
ATOM 1957 O O . ALA A 1 269 ? 23.005 -13.817 -5.967 1.00 90.19 269 ALA A O 1
ATOM 1958 N N . ASN A 1 270 ? 22.262 -13.216 -3.922 1.00 86.56 270 ASN A N 1
ATOM 1959 C CA . ASN A 1 270 ? 23.318 -12.247 -3.607 1.00 86.56 270 ASN A CA 1
ATOM 1960 C C . ASN A 1 270 ? 23.294 -10.947 -4.432 1.00 86.56 270 ASN A C 1
ATOM 1962 O O . ASN A 1 270 ? 24.226 -10.154 -4.311 1.00 86.56 270 ASN A O 1
ATOM 1966 N N . SER A 1 271 ? 22.246 -10.676 -5.224 1.00 89.75 271 SER A N 1
ATOM 1967 C CA . SER A 1 271 ? 22.026 -9.312 -5.751 1.00 89.75 271 SER A CA 1
ATOM 1968 C C . SER A 1 271 ? 21.842 -8.309 -4.608 1.00 89.75 271 SER A C 1
ATOM 1970 O O . SER A 1 271 ? 22.253 -7.157 -4.707 1.00 89.75 271 SER A O 1
ATOM 1972 N N . TYR A 1 272 ? 21.261 -8.784 -3.507 1.00 92.50 272 TYR A N 1
ATOM 1973 C CA . TYR A 1 272 ? 21.151 -8.101 -2.228 1.00 92.50 272 TYR A CA 1
ATOM 1974 C C . TYR A 1 272 ? 21.613 -9.080 -1.140 1.00 92.50 272 TYR A C 1
ATOM 1976 O O . TYR A 1 272 ? 21.297 -10.271 -1.204 1.00 92.50 272 TYR A O 1
ATOM 1984 N N . ALA A 1 273 ? 22.421 -8.614 -0.185 1.00 92.81 273 ALA A N 1
ATOM 1985 C CA . ALA A 1 273 ? 23.060 -9.483 0.804 1.00 92.81 273 ALA A CA 1
ATOM 1986 C C . ALA A 1 273 ? 22.029 -10.262 1.643 1.00 92.81 273 ALA A C 1
ATOM 1988 O O . ALA A 1 273 ? 21.126 -9.673 2.223 1.00 92.81 273 ALA A O 1
ATOM 1989 N N . GLY A 1 274 ? 22.164 -11.587 1.721 1.00 91.94 274 GLY A N 1
ATOM 1990 C CA . GLY A 1 274 ? 21.250 -12.428 2.506 1.00 91.94 274 GLY A CA 1
ATOM 1991 C C . GLY A 1 274 ? 19.874 -12.675 1.876 1.00 91.94 274 GLY A C 1
ATOM 1992 O O . GLY A 1 274 ? 19.089 -13.406 2.468 1.00 91.94 274 GLY A O 1
ATOM 1993 N N . ILE A 1 275 ? 19.595 -12.132 0.684 1.00 93.56 275 ILE A N 1
ATOM 1994 C CA . ILE A 1 275 ? 18.358 -12.406 -0.056 1.00 93.56 275 ILE A CA 1
ATOM 1995 C C . ILE A 1 275 ? 18.609 -13.507 -1.095 1.00 93.56 275 ILE A C 1
ATOM 1997 O O . ILE A 1 275 ? 19.518 -13.414 -1.933 1.00 93.56 275 ILE A O 1
ATOM 2001 N N . ASP A 1 276 ? 17.780 -14.548 -1.038 1.00 93.56 276 ASP A N 1
ATOM 2002 C CA . ASP A 1 276 ? 17.793 -15.658 -1.986 1.00 93.56 276 ASP A CA 1
ATOM 2003 C C . ASP A 1 276 ? 17.333 -15.233 -3.389 1.00 93.56 276 ASP A C 1
ATOM 2005 O O . ASP A 1 276 ? 16.717 -14.185 -3.607 1.00 93.56 276 ASP A O 1
ATOM 2009 N N . ALA A 1 277 ? 17.632 -16.077 -4.379 1.00 94.94 277 ALA A N 1
ATOM 2010 C CA . ALA A 1 277 ? 17.170 -15.848 -5.740 1.00 94.94 277 ALA A CA 1
ATOM 2011 C C . ALA A 1 277 ? 15.633 -15.819 -5.779 1.00 94.94 277 ALA A C 1
ATOM 2013 O O . ALA A 1 277 ? 14.988 -16.798 -5.408 1.00 94.94 277 ALA A O 1
ATOM 2014 N N . THR A 1 278 ? 15.058 -14.720 -6.266 1.00 95.50 278 THR A N 1
ATOM 2015 C CA . THR A 1 278 ? 13.607 -14.483 -6.232 1.00 95.50 278 THR A CA 1
ATOM 2016 C C . THR A 1 278 ? 13.092 -14.197 -7.636 1.00 95.50 278 THR A C 1
ATOM 2018 O O . THR A 1 278 ? 13.698 -13.420 -8.381 1.00 95.50 278 THR A O 1
ATOM 2021 N N . ARG A 1 279 ? 11.986 -14.836 -8.040 1.00 95.31 279 ARG A N 1
ATOM 2022 C CA . ARG A 1 279 ? 11.341 -14.521 -9.319 1.00 95.31 279 ARG A CA 1
ATOM 2023 C C . ARG A 1 279 ? 10.392 -13.348 -9.148 1.00 95.31 279 ARG A C 1
ATOM 2025 O O . ARG A 1 279 ? 9.632 -13.260 -8.196 1.00 95.31 279 ARG A O 1
ATOM 2032 N N . THR A 1 280 ? 10.420 -12.446 -10.109 1.00 94.62 280 THR A N 1
ATOM 2033 C CA . THR A 1 280 ? 9.575 -11.258 -10.130 1.00 94.62 280 THR A CA 1
ATOM 2034 C C . THR A 1 280 ? 9.123 -10.966 -11.557 1.00 94.62 280 THR A C 1
ATOM 2036 O O . THR A 1 280 ? 9.330 -11.776 -12.468 1.00 94.62 280 THR A O 1
ATOM 2039 N N . ILE A 1 281 ? 8.473 -9.826 -11.749 1.00 93.88 281 ILE A N 1
ATOM 2040 C CA . ILE A 1 281 ? 7.958 -9.358 -13.028 1.00 93.88 281 ILE A CA 1
ATOM 2041 C C . ILE A 1 281 ? 8.819 -8.190 -13.500 1.00 93.88 281 ILE A C 1
ATOM 2043 O O . ILE A 1 281 ? 8.991 -7.207 -12.784 1.00 93.88 281 ILE A O 1
ATOM 2047 N N . GLY A 1 282 ? 9.348 -8.295 -14.713 1.00 89.38 282 GLY A N 1
ATOM 2048 C CA . GLY A 1 282 ? 10.054 -7.217 -15.390 1.00 89.38 282 GLY A CA 1
ATOM 2049 C C . GLY A 1 282 ? 9.256 -6.640 -16.550 1.00 89.38 282 GLY A C 1
ATOM 2050 O O . GLY A 1 282 ? 8.345 -7.273 -17.088 1.00 89.38 282 GLY A O 1
ATOM 2051 N N . VAL A 1 283 ? 9.653 -5.435 -16.943 1.00 86.50 283 VAL A N 1
ATOM 2052 C CA . VAL A 1 283 ? 9.216 -4.758 -18.165 1.00 86.50 283 VAL A CA 1
ATOM 2053 C C . VAL A 1 283 ? 10.447 -4.257 -18.924 1.00 86.50 283 VAL A C 1
ATOM 2055 O O . VAL A 1 283 ? 11.451 -3.911 -18.292 1.00 86.50 283 VAL A O 1
ATOM 2058 N N . PRO A 1 284 ? 10.414 -4.220 -20.266 1.00 81.25 284 PRO A N 1
ATOM 2059 C CA . PRO A 1 284 ? 11.506 -3.668 -21.052 1.00 81.25 284 PRO A CA 1
ATOM 2060 C C . PRO A 1 284 ? 11.619 -2.153 -20.847 1.00 81.25 284 PRO A C 1
ATOM 2062 O O . PRO A 1 284 ? 10.622 -1.430 -20.863 1.00 81.25 284 PRO A O 1
ATOM 2065 N N . ASN A 1 285 ? 12.852 -1.663 -20.721 1.00 81.88 285 ASN A N 1
ATOM 2066 C CA . ASN A 1 285 ? 13.148 -0.234 -20.779 1.00 81.88 285 ASN A CA 1
ATOM 2067 C C . ASN A 1 285 ? 13.382 0.170 -22.235 1.00 81.88 285 ASN A C 1
ATOM 2069 O O . ASN A 1 285 ? 14.247 -0.394 -22.903 1.00 81.88 285 ASN A O 1
ATOM 2073 N N . LEU A 1 286 ? 12.626 1.156 -22.718 1.00 85.50 286 LEU A N 1
ATOM 2074 C CA . LEU A 1 286 ? 12.698 1.617 -24.103 1.00 85.50 286 LEU A CA 1
ATOM 2075 C C . LEU A 1 286 ? 13.337 3.004 -24.182 1.00 85.50 286 LEU A C 1
ATOM 2077 O O . LEU A 1 286 ? 12.968 3.913 -23.437 1.00 85.50 286 LEU A O 1
ATOM 2081 N N . LEU A 1 287 ? 14.259 3.185 -25.131 1.00 88.25 287 LEU A N 1
ATOM 2082 C CA . LEU A 1 287 ? 14.762 4.503 -25.505 1.00 88.25 287 LEU A CA 1
ATOM 2083 C C . LEU A 1 287 ? 13.844 5.099 -26.576 1.00 88.25 287 LEU A C 1
ATOM 2085 O O . LEU A 1 287 ? 13.854 4.669 -27.728 1.00 88.25 287 LEU A O 1
ATOM 2089 N N . LEU A 1 288 ? 13.040 6.086 -26.186 1.00 91.19 288 LEU A N 1
ATOM 2090 C CA . LEU A 1 288 ? 12.073 6.731 -27.073 1.00 91.19 288 LEU A CA 1
ATOM 2091 C C . LEU A 1 288 ? 12.626 8.034 -27.653 1.00 91.19 288 LEU A C 1
ATOM 2093 O O . LEU A 1 288 ? 13.364 8.771 -26.999 1.00 91.19 288 LEU A O 1
ATOM 2097 N N . CYS A 1 289 ? 12.212 8.352 -28.876 1.00 93.44 289 CYS A N 1
ATOM 2098 C CA . CYS A 1 289 ? 12.485 9.630 -29.517 1.00 93.44 289 CYS A CA 1
ATOM 2099 C C . CYS A 1 289 ? 11.213 10.209 -30.143 1.00 93.44 289 CYS A C 1
ATOM 2101 O O . CYS A 1 289 ? 10.206 9.520 -30.318 1.00 93.44 289 CYS A O 1
ATOM 2103 N N . ARG A 1 290 ? 11.252 11.501 -30.484 1.00 95.31 290 ARG A N 1
ATOM 2104 C CA . ARG A 1 290 ? 10.183 12.117 -31.274 1.00 95.31 290 ARG A CA 1
ATOM 2105 C C . ARG A 1 290 ? 10.152 11.507 -32.671 1.00 95.31 290 ARG A C 1
ATOM 2107 O O . ARG A 1 290 ? 11.194 11.226 -33.255 1.00 95.31 290 ARG A O 1
ATOM 2114 N N . THR A 1 291 ? 8.955 11.407 -33.235 1.00 93.44 291 THR A N 1
ATOM 2115 C CA . THR A 1 291 ? 8.737 10.876 -34.589 1.00 93.44 291 THR A CA 1
ATOM 2116 C C . THR A 1 291 ? 9.366 11.725 -35.694 1.00 93.44 291 THR A C 1
ATOM 2118 O O . THR A 1 291 ? 9.490 11.251 -36.816 1.00 93.44 291 THR A O 1
ATOM 2121 N N . ASP A 1 292 ? 9.720 12.978 -35.403 1.00 94.94 292 ASP A N 1
ATOM 2122 C CA . ASP A 1 292 ? 10.335 13.928 -36.334 1.00 94.94 292 ASP A CA 1
ATOM 2123 C C . ASP A 1 292 ? 11.820 14.197 -36.040 1.00 94.94 292 ASP A C 1
ATOM 2125 O O . ASP A 1 292 ? 12.406 15.132 -36.592 1.00 94.94 292 ASP A O 1
ATOM 2129 N N . LEU A 1 293 ? 12.448 13.392 -35.174 1.00 96.94 293 LEU A N 1
ATOM 2130 C CA . LEU A 1 293 ? 13.882 13.487 -34.936 1.00 96.94 293 LEU A CA 1
ATOM 2131 C C . LEU A 1 293 ? 14.640 13.144 -36.228 1.00 96.94 293 LEU A C 1
ATOM 2133 O O . LEU A 1 293 ? 14.348 12.157 -36.896 1.00 96.94 293 LEU A O 1
ATOM 2137 N N . ALA A 1 294 ? 15.630 13.961 -36.594 1.00 97.06 294 ALA A N 1
ATOM 2138 C CA . ALA A 1 294 ? 16.354 13.775 -37.847 1.00 97.06 294 ALA A CA 1
ATOM 2139 C C . ALA A 1 294 ? 16.942 12.354 -37.953 1.00 97.06 294 ALA A C 1
ATOM 2141 O O . ALA A 1 294 ? 17.641 11.902 -37.044 1.00 97.06 294 ALA A O 1
ATOM 2142 N N . GLU A 1 295 ? 16.704 11.675 -39.084 1.00 94.88 295 GLU A N 1
ATOM 2143 C CA . GLU A 1 295 ? 17.172 10.298 -39.311 1.00 94.88 295 GLU A CA 1
ATOM 2144 C C . GLU A 1 295 ? 18.673 10.139 -39.059 1.00 94.88 295 GLU A C 1
ATOM 2146 O O . GLU A 1 295 ? 19.087 9.117 -38.527 1.00 94.88 295 GLU A O 1
ATOM 2151 N N . SER A 1 296 ? 19.478 11.151 -39.397 1.00 94.25 296 SER A N 1
ATOM 2152 C CA . SER A 1 296 ? 20.925 11.134 -39.176 1.00 94.25 296 SER A CA 1
ATOM 2153 C C . SER A 1 296 ? 21.303 11.104 -37.696 1.00 94.25 296 SER A C 1
ATOM 2155 O O . SER A 1 296 ? 22.263 10.435 -37.336 1.00 94.25 296 SER A O 1
ATOM 2157 N N . ILE A 1 297 ? 20.564 11.799 -36.825 1.00 95.69 297 ILE A N 1
ATOM 2158 C CA . ILE A 1 297 ? 20.799 11.750 -35.375 1.00 95.69 297 ILE A CA 1
ATOM 2159 C C . ILE A 1 297 ? 20.465 10.350 -34.866 1.00 95.69 297 ILE A C 1
ATOM 2161 O O . ILE A 1 297 ? 21.276 9.743 -34.177 1.00 95.69 297 ILE A O 1
ATOM 2165 N N . VAL A 1 298 ? 19.307 9.820 -35.269 1.00 94.69 298 VAL A N 1
ATOM 2166 C CA . VAL A 1 298 ? 18.860 8.477 -34.883 1.00 94.69 298 VAL A CA 1
ATOM 2167 C C . VAL A 1 298 ? 19.842 7.401 -35.348 1.00 94.69 298 VAL A C 1
ATOM 2169 O O . VAL A 1 298 ? 20.182 6.520 -34.568 1.00 94.69 298 VAL A O 1
ATOM 2172 N N . GLU A 1 299 ? 20.331 7.487 -36.585 1.00 91.88 299 GLU A N 1
ATOM 2173 C CA . GLU A 1 299 ? 21.316 6.551 -37.135 1.00 91.88 299 GLU A CA 1
ATOM 2174 C C . GLU A 1 299 ? 22.626 6.578 -36.334 1.00 91.88 299 GLU A C 1
ATOM 2176 O O . GLU A 1 299 ? 23.112 5.523 -35.934 1.00 91.88 299 GLU A O 1
ATOM 2181 N N . HIS A 1 300 ? 23.15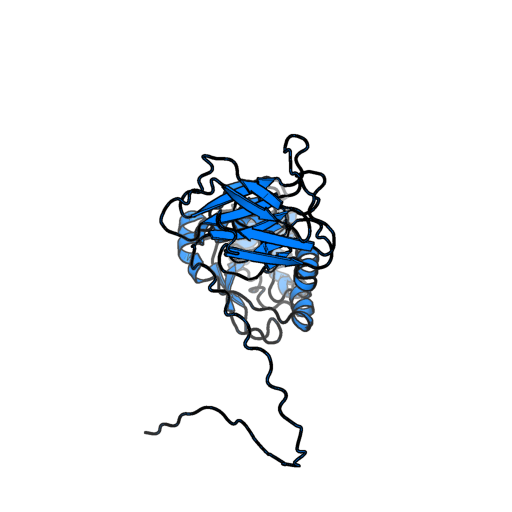7 7.764 -36.010 1.00 92.62 300 HIS A N 1
ATOM 2182 C CA . HIS A 1 300 ? 24.350 7.864 -35.162 1.00 92.62 300 HIS A CA 1
ATOM 2183 C C . HIS A 1 300 ? 24.117 7.318 -33.749 1.00 92.62 300 HIS A C 1
ATOM 2185 O O . HIS A 1 300 ? 25.004 6.671 -33.203 1.00 92.62 300 HIS A O 1
ATOM 2191 N N . THR A 1 301 ? 22.942 7.550 -33.152 1.00 92.06 301 THR A N 1
ATOM 2192 C CA . THR A 1 301 ? 22.606 6.989 -31.835 1.00 92.06 301 THR A CA 1
ATOM 2193 C C . THR A 1 301 ? 22.534 5.466 -31.877 1.00 92.06 301 THR A C 1
ATOM 2195 O O . THR A 1 301 ? 23.079 4.819 -30.990 1.00 92.06 301 THR A O 1
ATOM 2198 N N . VAL A 1 302 ? 21.910 4.880 -32.904 1.00 89.94 302 VAL A N 1
ATOM 2199 C CA . VAL A 1 302 ? 21.863 3.419 -33.070 1.00 89.94 302 VAL A CA 1
ATOM 2200 C C . VAL A 1 302 ? 23.267 2.844 -33.220 1.00 89.94 302 VAL A C 1
ATOM 2202 O O . VAL A 1 302 ? 23.590 1.895 -32.516 1.00 89.94 302 VAL A O 1
ATOM 2205 N N . ASN A 1 303 ? 24.109 3.436 -34.072 1.00 88.56 303 ASN A N 1
ATOM 2206 C CA . ASN A 1 303 ? 25.482 2.963 -34.253 1.00 88.56 303 ASN A CA 1
ATOM 2207 C C . ASN A 1 303 ? 26.280 3.064 -32.949 1.00 88.56 303 ASN A C 1
ATOM 2209 O O . ASN A 1 303 ? 26.942 2.106 -32.581 1.00 88.56 303 ASN A O 1
ATOM 2213 N N . LEU A 1 304 ? 26.142 4.163 -32.197 1.00 89.31 304 LEU A N 1
ATOM 2214 C CA . LEU A 1 304 ? 26.773 4.300 -30.882 1.00 89.31 304 LEU A CA 1
ATOM 2215 C C . LEU A 1 304 ? 26.339 3.180 -29.923 1.00 89.31 304 LEU A C 1
ATOM 2217 O O . LEU A 1 304 ? 27.180 2.575 -29.269 1.00 89.31 304 LEU A O 1
ATOM 2221 N N . LEU A 1 305 ? 25.037 2.895 -29.844 1.00 87.25 305 LEU A N 1
ATOM 2222 C CA . LEU A 1 305 ? 24.512 1.857 -28.955 1.00 87.25 305 LEU A CA 1
ATOM 2223 C C . LEU A 1 305 ? 24.924 0.448 -29.382 1.00 87.25 305 LEU A C 1
ATOM 2225 O O . LEU A 1 305 ? 25.107 -0.396 -28.519 1.00 87.25 305 LEU A O 1
ATOM 2229 N N . VAL A 1 306 ? 25.051 0.183 -30.682 1.00 83.75 306 VAL A N 1
ATOM 2230 C CA . VAL A 1 306 ? 25.445 -1.132 -31.206 1.00 83.75 306 VAL A CA 1
ATOM 2231 C C . VAL A 1 306 ? 26.954 -1.354 -31.100 1.00 83.75 306 VAL A C 1
ATOM 2233 O O . VAL A 1 306 ? 27.388 -2.442 -30.735 1.00 83.75 306 VAL A O 1
ATOM 2236 N N . GLU A 1 307 ? 27.755 -0.340 -31.425 1.00 85.12 307 GLU A N 1
ATOM 2237 C CA . GLU A 1 307 ? 29.213 -0.461 -31.547 1.00 85.12 307 GLU A CA 1
ATOM 2238 C C . GLU A 1 307 ? 29.949 -0.209 -30.224 1.00 85.12 307 GLU A C 1
ATOM 2240 O O . GLU A 1 307 ? 31.038 -0.745 -30.043 1.00 85.12 307 GLU A O 1
ATOM 2245 N N . HIS A 1 308 ? 29.359 0.565 -29.304 1.00 85.56 308 HIS A N 1
ATOM 2246 C CA . HIS A 1 308 ? 29.997 1.009 -28.054 1.00 85.56 308 HIS A CA 1
ATOM 2247 C C . HIS A 1 308 ? 29.134 0.746 -26.806 1.00 85.56 308 HIS A C 1
ATOM 2249 O O . HIS A 1 308 ? 29.234 1.458 -25.804 1.00 85.56 308 HIS A O 1
ATOM 2255 N N . ALA A 1 309 ? 28.244 -0.254 -26.844 1.00 78.75 309 ALA A N 1
ATOM 2256 C CA . ALA A 1 309 ? 27.394 -0.617 -25.702 1.00 78.75 309 ALA A CA 1
ATOM 2257 C C . ALA A 1 309 ? 28.190 -0.856 -24.407 1.00 78.75 309 ALA A C 1
ATOM 2259 O O . ALA A 1 309 ? 27.744 -0.496 -23.319 1.00 78.75 309 ALA A O 1
ATOM 2260 N N . ASP A 1 310 ? 29.354 -1.487 -24.523 1.00 76.12 310 ASP A N 1
ATOM 2261 C CA . ASP A 1 310 ? 30.232 -1.864 -23.418 1.00 76.12 310 ASP A CA 1
ATOM 2262 C C . ASP A 1 310 ? 30.841 -0.657 -22.695 1.00 76.12 310 ASP A C 1
ATOM 2264 O O . ASP A 1 310 ? 31.053 -0.719 -21.486 1.00 76.12 310 ASP A O 1
ATOM 2268 N N . GLU A 1 311 ? 31.052 0.453 -23.403 1.00 81.88 311 GLU A N 1
ATOM 2269 C CA . GLU A 1 311 ? 31.499 1.719 -22.813 1.00 81.88 311 GLU A CA 1
ATOM 2270 C C . GLU A 1 311 ? 30.371 2.450 -22.062 1.00 81.88 311 GLU A C 1
ATOM 2272 O O . GLU A 1 311 ? 30.631 3.255 -21.166 1.00 81.88 311 GLU A O 1
ATOM 2277 N N . LEU A 1 312 ? 29.109 2.179 -22.414 1.00 78.12 312 LEU A N 1
ATOM 2278 C CA . LEU A 1 312 ? 27.933 2.857 -21.858 1.00 78.12 312 LEU A CA 1
ATOM 2279 C C . LEU A 1 312 ? 27.312 2.125 -20.661 1.00 78.12 312 LEU A C 1
ATOM 2281 O O . LEU A 1 312 ? 26.623 2.752 -19.853 1.00 78.12 312 LEU A O 1
ATOM 2285 N N . VAL A 1 313 ? 27.524 0.812 -20.538 1.00 72.19 313 VAL A N 1
ATOM 2286 C CA . VAL A 1 313 ? 26.956 -0.003 -19.455 1.00 72.19 313 VAL A CA 1
ATOM 2287 C C . VAL A 1 313 ? 27.916 -0.038 -18.257 1.00 72.19 313 VAL A C 1
ATOM 2289 O O . VAL A 1 313 ? 29.019 -0.574 -18.370 1.00 72.19 313 VAL A O 1
ATOM 2292 N N . PRO A 1 314 ? 27.517 0.462 -17.068 1.00 68.81 314 PRO A N 1
ATOM 2293 C CA . PRO A 1 314 ? 28.368 0.397 -15.885 1.00 68.81 314 PRO A CA 1
ATOM 2294 C C . PRO A 1 314 ? 28.676 -1.054 -15.503 1.00 68.81 314 PRO A C 1
ATOM 2296 O O . PRO A 1 314 ? 27.754 -1.855 -15.341 1.00 68.81 314 PRO A O 1
ATOM 2299 N N . HIS A 1 315 ? 29.952 -1.372 -15.264 1.00 67.62 315 HIS A N 1
ATOM 2300 C CA . HIS A 1 315 ? 30.416 -2.727 -14.922 1.00 67.62 315 HIS A CA 1
ATOM 2301 C C . HIS A 1 315 ? 29.750 -3.346 -13.677 1.00 67.62 315 HIS A C 1
ATOM 2303 O O . HIS A 1 315 ? 29.798 -4.559 -13.496 1.00 67.62 315 HIS A O 1
ATOM 2309 N N . SER A 1 316 ? 29.143 -2.532 -12.810 1.00 64.94 316 SER A N 1
ATOM 2310 C CA . SER A 1 316 ? 28.406 -2.972 -11.619 1.00 64.94 316 SER A CA 1
ATOM 2311 C C . SER A 1 316 ? 26.964 -3.417 -11.896 1.00 64.94 316 SER A C 1
ATOM 2313 O O . SER A 1 316 ? 26.303 -3.916 -10.987 1.00 64.94 316 SER A O 1
ATOM 2315 N N . SER A 1 317 ? 26.456 -3.243 -13.119 1.00 61.41 317 SER A N 1
ATOM 2316 C CA . SER A 1 317 ? 25.067 -3.562 -13.463 1.00 61.41 317 SER A CA 1
ATOM 2317 C C . SER A 1 317 ? 24.939 -5.035 -13.853 1.00 61.41 317 SER A C 1
ATOM 2319 O O . SER A 1 317 ? 25.255 -5.420 -14.979 1.00 61.41 317 SER A O 1
ATOM 2321 N N . ALA A 1 318 ? 24.455 -5.873 -12.935 1.00 55.00 318 ALA A N 1
ATOM 2322 C CA . ALA A 1 318 ? 23.982 -7.204 -13.300 1.00 55.00 318 ALA A CA 1
ATOM 2323 C C . ALA A 1 318 ? 22.677 -7.075 -14.115 1.00 55.00 318 ALA A C 1
ATOM 2325 O O . ALA A 1 318 ? 21.940 -6.105 -13.990 1.00 55.00 318 ALA A O 1
ATOM 2326 N N . GLY A 1 319 ? 22.382 -8.017 -15.009 1.00 53.81 319 GLY A N 1
ATOM 2327 C CA . GLY A 1 319 ? 21.047 -8.096 -15.618 1.00 53.81 319 GLY A CA 1
ATOM 2328 C C . GLY A 1 319 ? 20.650 -6.998 -16.617 1.00 53.81 319 GLY A C 1
ATOM 2329 O O . GLY A 1 319 ? 19.528 -7.061 -17.119 1.00 53.81 319 GLY A O 1
ATOM 2330 N N . VAL A 1 320 ? 21.535 -6.063 -16.998 1.00 54.25 320 VAL A N 1
ATOM 2331 C CA . VAL A 1 320 ? 21.395 -5.373 -18.293 1.00 54.25 320 VAL A CA 1
ATOM 2332 C C . VAL A 1 320 ? 21.680 -6.439 -19.337 1.00 54.25 320 VAL A C 1
ATOM 2334 O O . VAL A 1 320 ? 22.828 -6.666 -19.714 1.00 54.25 320 VAL A O 1
ATOM 2337 N N . GLN A 1 321 ? 20.639 -7.192 -19.701 1.00 54.25 321 GLN A N 1
ATOM 2338 C CA . GLN A 1 321 ? 20.680 -8.096 -20.838 1.00 54.25 321 GLN A CA 1
ATOM 2339 C C . GLN A 1 321 ? 21.302 -7.295 -21.967 1.00 54.25 321 GLN A C 1
ATOM 2341 O O . GLN A 1 321 ? 20.803 -6.219 -22.299 1.00 54.25 321 GLN A O 1
ATOM 2346 N N . PHE A 1 322 ? 22.473 -7.758 -22.397 1.00 59.53 322 PHE A N 1
ATOM 2347 C CA . PHE A 1 322 ? 23.385 -7.037 -23.266 1.00 59.53 322 PHE A CA 1
ATOM 2348 C C . PHE A 1 322 ? 22.581 -6.310 -24.337 1.00 59.53 322 PHE A C 1
ATOM 2350 O O . PHE A 1 322 ? 21.683 -6.937 -24.912 1.00 59.53 322 PHE A O 1
ATOM 2357 N N . LEU A 1 323 ? 22.876 -5.019 -24.558 1.00 64.94 323 LEU A N 1
ATOM 2358 C CA . LEU A 1 323 ? 22.380 -4.193 -25.672 1.00 64.94 323 LEU A CA 1
ATOM 2359 C C . LEU A 1 323 ? 22.845 -4.816 -26.998 1.00 64.94 323 LEU A C 1
ATOM 2361 O O . LEU A 1 323 ? 23.620 -4.256 -27.762 1.00 64.94 323 LEU A O 1
ATOM 2365 N N . SER A 1 324 ? 22.431 -6.053 -27.206 1.00 68.62 324 SER A N 1
ATOM 2366 C CA . SER A 1 324 ? 22.733 -6.882 -28.335 1.00 68.62 324 SER A CA 1
ATOM 2367 C C . SER A 1 324 ? 21.903 -6.335 -29.478 1.00 68.62 324 SER A C 1
ATOM 2369 O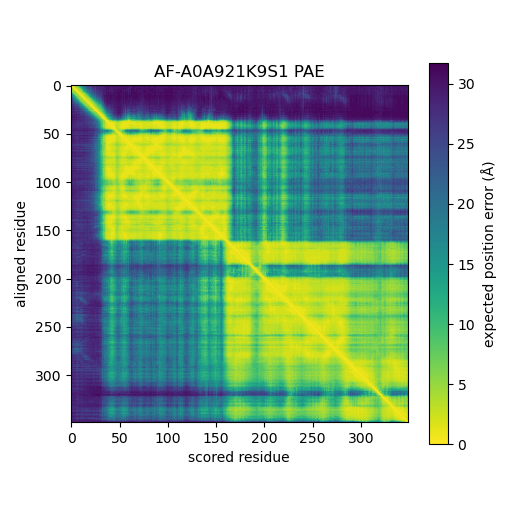 O . SER A 1 324 ? 20.742 -5.952 -29.266 1.00 68.62 324 SER A O 1
ATOM 2371 N N . PRO A 1 325 ? 22.475 -6.280 -30.683 1.00 69.88 325 PRO A N 1
ATOM 2372 C CA . PRO A 1 325 ? 21.767 -5.752 -31.838 1.00 69.88 325 PRO A CA 1
ATOM 2373 C C . PRO A 1 325 ? 20.386 -6.400 -32.025 1.00 69.88 325 PRO A C 1
ATOM 2375 O O . PRO A 1 325 ? 19.409 -5.719 -32.323 1.00 69.88 325 PRO A O 1
ATOM 2378 N N . GLU A 1 326 ? 20.259 -7.699 -31.753 1.00 72.69 326 GLU A N 1
ATOM 2379 C CA . GLU A 1 326 ? 19.003 -8.439 -31.892 1.00 72.69 326 GLU A CA 1
ATOM 2380 C C . GLU A 1 326 ? 17.915 -7.971 -30.912 1.00 72.69 326 GLU A C 1
ATOM 2382 O O . GLU A 1 326 ? 16.734 -7.953 -31.260 1.00 72.69 326 GLU A O 1
ATOM 2387 N N . MET A 1 327 ? 18.295 -7.574 -29.694 1.00 73.62 327 MET A N 1
ATOM 2388 C CA . MET A 1 327 ? 17.350 -7.152 -28.655 1.00 73.62 327 MET A CA 1
ATOM 2389 C C . MET A 1 327 ? 16.968 -5.676 -28.761 1.00 73.62 327 MET A C 1
ATOM 2391 O O . MET A 1 327 ? 15.875 -5.296 -28.346 1.00 73.62 327 MET A O 1
ATOM 2395 N N . LEU A 1 328 ? 17.821 -4.841 -29.356 1.00 76.81 328 LEU A N 1
ATOM 2396 C CA . LEU A 1 328 ? 17.610 -3.394 -29.468 1.00 76.81 328 LEU A CA 1
ATOM 2397 C C . LEU A 1 328 ? 16.429 -2.992 -30.375 1.00 76.81 328 LEU A C 1
ATOM 2399 O O . LEU A 1 328 ? 15.961 -1.856 -30.300 1.00 76.81 328 LEU A O 1
ATOM 2403 N N . ILE A 1 329 ? 15.919 -3.905 -31.208 1.00 79.12 329 ILE A N 1
ATOM 2404 C CA . ILE A 1 329 ? 14.705 -3.688 -32.017 1.00 79.12 329 ILE A CA 1
ATOM 2405 C C . ILE A 1 329 ? 13.427 -4.232 -31.365 1.00 79.12 329 ILE A C 1
ATOM 2407 O O . ILE A 1 329 ? 12.331 -3.972 -31.869 1.00 79.12 329 ILE A O 1
ATOM 2411 N N . ASN A 1 330 ? 13.541 -4.968 -30.255 1.00 79.25 330 ASN A N 1
ATOM 2412 C CA . ASN A 1 330 ? 12.399 -5.547 -29.556 1.00 79.25 330 ASN A CA 1
ATOM 2413 C C . ASN A 1 330 ? 11.667 -4.474 -28.736 1.00 79.25 330 ASN A C 1
ATOM 2415 O O . ASN A 1 330 ? 11.898 -4.282 -27.546 1.00 79.25 330 ASN A O 1
ATOM 2419 N N . THR A 1 331 ? 10.784 -3.752 -29.415 1.00 81.44 331 THR A N 1
ATOM 2420 C CA . THR A 1 331 ? 10.050 -2.591 -28.890 1.00 81.44 331 THR A CA 1
ATOM 2421 C C . THR A 1 331 ? 8.596 -2.919 -28.549 1.00 81.44 331 THR A C 1
ATOM 2423 O O . THR A 1 331 ? 7.780 -2.014 -28.356 1.00 81.44 331 THR A O 1
ATOM 2426 N N . ALA A 1 332 ? 8.273 -4.216 -28.454 1.00 78.62 332 ALA A N 1
ATOM 2427 C CA . ALA A 1 332 ? 6.904 -4.719 -28.404 1.00 78.62 332 ALA A CA 1
ATOM 2428 C C . ALA A 1 332 ? 6.068 -4.119 -29.555 1.00 78.62 332 ALA A C 1
ATOM 2430 O O . ALA A 1 332 ? 6.418 -4.305 -30.719 1.00 78.62 332 ALA A O 1
ATOM 2431 N N . ASP A 1 333 ? 5.005 -3.377 -29.239 1.00 81.94 333 ASP A N 1
ATOM 2432 C CA . ASP A 1 333 ? 4.100 -2.777 -30.227 1.00 81.94 333 ASP A CA 1
ATOM 2433 C C . ASP A 1 333 ? 4.459 -1.325 -30.597 1.00 81.94 333 ASP A C 1
ATOM 2435 O O . ASP A 1 333 ? 3.740 -0.683 -31.367 1.00 81.94 333 ASP A O 1
ATOM 2439 N N . ILE A 1 334 ? 5.553 -0.769 -30.057 1.00 87.25 334 ILE A N 1
ATOM 2440 C CA . ILE A 1 334 ? 5.954 0.611 -30.356 1.00 87.25 334 ILE A CA 1
ATOM 2441 C C . ILE A 1 334 ? 6.671 0.662 -31.715 1.00 87.25 334 ILE A C 1
ATOM 2443 O O . ILE A 1 334 ? 7.695 0.006 -31.889 1.00 87.25 334 ILE A O 1
ATOM 2447 N N . PRO A 1 335 ? 6.199 1.465 -32.690 1.00 91.00 335 PRO A N 1
ATOM 2448 C CA . PRO A 1 335 ? 6.835 1.533 -34.000 1.00 91.00 335 PRO A CA 1
ATOM 2449 C C . PRO A 1 335 ? 8.277 2.049 -33.938 1.00 91.00 335 PRO A C 1
ATOM 2451 O O . PRO A 1 335 ? 8.561 3.073 -33.314 1.00 91.00 335 PRO A O 1
ATOM 2454 N N . LEU A 1 336 ? 9.177 1.392 -34.674 1.00 92.62 336 LEU A N 1
ATOM 2455 C CA . LEU A 1 336 ? 10.544 1.874 -34.855 1.00 92.62 336 LEU A CA 1
ATOM 2456 C C . LEU A 1 336 ? 10.568 3.164 -35.683 1.00 92.62 336 LEU A C 1
ATOM 2458 O O . LEU A 1 336 ? 9.912 3.277 -36.721 1.00 92.62 336 LEU A O 1
ATOM 2462 N N . HIS A 1 337 ? 11.407 4.114 -35.271 1.00 95.12 337 HIS A N 1
ATOM 2463 C CA . HIS A 1 337 ? 11.688 5.304 -36.069 1.00 95.12 337 HIS A CA 1
ATOM 2464 C C . HIS A 1 337 ? 12.311 4.907 -37.429 1.00 95.12 337 HIS A C 1
ATOM 2466 O O . HIS A 1 337 ? 13.173 4.021 -37.455 1.00 95.12 337 HIS A O 1
ATOM 2472 N N . PRO A 1 338 ? 11.973 5.562 -38.562 1.00 92.56 338 PRO A N 1
ATOM 2473 C CA . PRO A 1 338 ? 12.509 5.205 -39.884 1.00 92.56 338 PRO A CA 1
ATOM 2474 C C . PRO A 1 338 ? 14.044 5.143 -39.944 1.00 92.56 338 PRO A C 1
ATOM 2476 O O . PRO A 1 338 ? 14.614 4.242 -40.561 1.00 92.56 338 PRO A O 1
ATOM 2479 N N . GLY A 1 339 ? 14.712 6.059 -39.234 1.00 92.31 339 GLY A N 1
ATOM 2480 C CA . GLY A 1 339 ? 16.169 6.059 -39.064 1.00 92.31 339 GLY A CA 1
ATOM 2481 C C . GLY A 1 339 ? 16.716 4.793 -38.388 1.00 92.31 339 GLY A C 1
ATOM 2482 O O . GLY A 1 339 ? 17.740 4.280 -38.830 1.00 92.31 339 GLY A O 1
ATOM 2483 N N . VAL A 1 340 ? 16.010 4.233 -37.393 1.00 92.00 340 VAL A N 1
ATOM 2484 C CA . VAL A 1 340 ? 16.386 2.955 -36.755 1.00 92.00 340 VAL A CA 1
ATOM 2485 C C . VAL A 1 340 ? 16.270 1.820 -37.765 1.00 92.00 340 VAL A C 1
ATOM 2487 O O . VAL A 1 340 ? 17.223 1.075 -37.956 1.00 92.00 340 VAL A O 1
ATOM 2490 N N . VAL A 1 341 ? 15.145 1.728 -38.484 1.00 90.25 341 VAL A N 1
ATOM 2491 C CA . VAL A 1 341 ? 14.926 0.683 -39.503 1.00 90.25 341 VAL A CA 1
ATOM 2492 C C . VAL A 1 341 ? 16.033 0.700 -40.560 1.00 90.25 341 VAL A C 1
ATOM 2494 O O . VAL A 1 341 ? 16.541 -0.346 -40.962 1.00 90.25 341 VAL A O 1
ATOM 2497 N N . LYS A 1 342 ? 16.425 1.893 -41.014 1.00 89.25 342 LYS A N 1
ATOM 2498 C CA . LYS A 1 342 ? 17.493 2.071 -42.000 1.00 89.25 342 LYS A CA 1
ATOM 2499 C C . LYS A 1 342 ? 18.866 1.689 -41.446 1.00 89.25 342 LYS A C 1
ATOM 2501 O O . LYS A 1 342 ? 19.614 1.022 -42.157 1.00 89.25 342 LYS A O 1
ATOM 2506 N N . ALA A 1 343 ? 19.182 2.089 -40.215 1.00 89.50 343 ALA A N 1
ATOM 2507 C CA . ALA A 1 343 ? 20.435 1.738 -39.550 1.00 89.50 343 ALA A CA 1
ATOM 2508 C C . ALA A 1 343 ? 20.558 0.215 -39.368 1.00 89.50 343 ALA A C 1
ATOM 2510 O O . ALA A 1 343 ? 21.540 -0.378 -39.803 1.00 89.50 343 ALA A O 1
ATOM 2511 N N . TYR A 1 344 ? 19.513 -0.442 -38.860 1.00 87.62 344 TYR A N 1
ATOM 2512 C CA . TYR A 1 344 ? 19.506 -1.894 -38.653 1.00 87.62 344 TYR A CA 1
ATOM 2513 C C . TYR A 1 344 ? 19.629 -2.698 -39.950 1.00 87.62 344 TYR A C 1
ATOM 2515 O O . TYR A 1 344 ? 20.385 -3.663 -39.996 1.00 87.62 344 TYR A O 1
ATOM 2523 N N . ARG A 1 345 ? 18.965 -2.278 -41.036 1.00 87.31 345 ARG A N 1
ATOM 2524 C CA . ARG A 1 345 ? 19.163 -2.897 -42.363 1.00 87.31 345 ARG A CA 1
ATOM 2525 C C . ARG A 1 345 ? 20.608 -2.778 -42.853 1.00 87.31 345 ARG A C 1
ATOM 2527 O O . ARG A 1 345 ? 21.124 -3.687 -43.483 1.00 87.31 345 ARG A O 1
ATOM 2534 N N . LYS A 1 346 ? 21.297 -1.669 -42.566 1.00 86.12 346 LYS A N 1
ATOM 2535 C CA . LYS A 1 346 ? 22.720 -1.539 -42.926 1.00 86.12 346 LYS A CA 1
ATOM 2536 C C . LYS A 1 346 ? 23.612 -2.469 -42.103 1.00 86.12 346 LYS A C 1
ATOM 2538 O O . LYS A 1 346 ? 24.583 -2.984 -42.646 1.00 86.12 346 LYS A O 1
ATOM 2543 N N . LEU A 1 347 ? 23.287 -2.667 -40.825 1.00 81.81 347 LEU A N 1
ATOM 2544 C CA . LEU A 1 347 ? 24.063 -3.503 -39.906 1.00 81.81 347 LEU A CA 1
ATOM 2545 C C . LEU A 1 347 ? 23.867 -5.008 -40.154 1.00 81.81 347 LEU A C 1
ATOM 2547 O O . LEU A 1 347 ? 24.807 -5.774 -39.962 1.00 81.81 347 LEU A O 1
ATOM 2551 N N . HIS A 1 348 ? 22.681 -5.432 -40.607 1.00 77.62 348 HIS A N 1
ATOM 2552 C CA . HIS A 1 348 ? 22.317 -6.855 -40.698 1.00 77.62 348 HIS A CA 1
ATOM 2553 C C . HIS A 1 348 ? 22.000 -7.380 -42.111 1.00 77.62 348 HIS A C 1
ATOM 2555 O O . HIS A 1 348 ? 21.822 -8.590 -42.264 1.00 77.62 348 HIS A O 1
ATOM 2561 N N . GLY A 1 349 ? 21.989 -6.520 -43.137 1.00 61.41 349 GLY A N 1
ATOM 2562 C CA . GLY A 1 349 ? 21.693 -6.884 -44.533 1.00 61.41 349 GLY A CA 1
ATOM 2563 C C . GLY A 1 349 ? 20.204 -6.911 -44.863 1.00 61.41 349 GLY A C 1
ATOM 2564 O O . GLY A 1 349 ? 19.844 -7.718 -45.749 1.00 61.41 349 GLY A O 1
#

Mean predicted aligned error: 14.13 Å

Secondary structure (DSSP, 8-state):
-------------------------PPPPP-------SEEEEEEE--BTTB--EEEEEE-SSS-EE-TT-EEE-SS-EEEPPTT-EE-TT-EEEEESS-TT-TT-----SS-EEEEE-TT--EEEEEE-SS--SSEEEEESTTTSEEEE-SS--TTS----EEEE--STTSHHHHHHHHHHHHTT---EEETTEEEBTTEEEE---HHHHHHHHHTTS-SEE---S-SS-HHHHHHHHHH-------GGGHHHHHHHH-TT-EEEEE-TTSSTTPPPEEEEE--------TTS-HHHHHHHHHHHHHSHHHHS-TT-TT-----TTTTT--TTSPPPHHHHHHHHHHH-